Protein AF-A0A9D9G6N2-F1 (afdb_monomer)

Mean predicted aligned error: 16.56 Å

Radius of gyration: 29.31 Å; Cα contacts (8 Å, |Δi|>4): 402; chains: 1; bounding box: 106×44×61 Å

Structure (mmCIF, N/CA/C/O backbone):
data_AF-A0A9D9G6N2-F1
#
_entry.id   AF-A0A9D9G6N2-F1
#
loop_
_atom_site.group_PDB
_atom_site.id
_atom_site.type_symbol
_atom_site.label_atom_id
_atom_site.label_alt_id
_atom_site.label_comp_id
_atom_site.label_asym_id
_atom_site.label_entity_id
_atom_site.label_seq_id
_atom_site.pdbx_PDB_ins_code
_atom_site.Cartn_x
_atom_site.Cartn_y
_atom_site.Cartn_z
_atom_site.occupancy
_atom_site.B_iso_or_equiv
_atom_site.auth_seq_id
_atom_site.auth_comp_id
_atom_site.auth_asym_id
_atom_site.auth_atom_id
_atom_site.pdbx_PDB_model_num
ATOM 1 N N . MET A 1 1 ? -80.744 16.502 -33.462 1.00 49.91 1 MET A N 1
ATOM 2 C CA . MET A 1 1 ? -79.812 15.761 -32.575 1.00 49.91 1 MET A CA 1
ATOM 3 C C . MET A 1 1 ? -78.391 15.926 -33.115 1.00 49.91 1 MET A C 1
ATOM 5 O O . MET A 1 1 ? -78.244 15.829 -34.323 1.00 49.91 1 MET A O 1
ATOM 9 N N . LYS A 1 2 ? -77.389 16.199 -32.256 1.00 44.03 2 LYS A N 1
ATOM 10 C CA . LYS A 1 2 ? -75.983 16.625 -32.540 1.00 44.03 2 LYS A CA 1
ATOM 11 C C . LYS A 1 2 ? -75.663 18.140 -32.548 1.00 44.03 2 LYS A C 1
ATOM 13 O O . LYS A 1 2 ? -74.710 18.552 -33.196 1.00 44.03 2 LYS A O 1
ATOM 18 N N . ARG A 1 3 ? -76.403 18.986 -31.816 1.00 42.62 3 ARG A N 1
ATOM 19 C CA . ARG A 1 3 ? -76.035 20.415 -31.624 1.00 42.62 3 ARG A CA 1
ATOM 20 C C . ARG A 1 3 ? -76.072 20.927 -30.176 1.00 42.62 3 ARG A C 1
ATOM 22 O O . ARG A 1 3 ? -75.862 22.107 -29.948 1.00 42.62 3 ARG A O 1
ATOM 29 N N . THR A 1 4 ? -76.243 20.042 -29.197 1.00 48.78 4 THR A N 1
ATOM 30 C CA . THR A 1 4 ? -76.354 20.403 -27.768 1.00 48.78 4 THR A CA 1
ATOM 31 C C . THR A 1 4 ? -75.181 19.918 -26.906 1.00 48.78 4 THR A C 1
ATOM 33 O O . THR A 1 4 ? -75.266 19.960 -25.688 1.00 48.78 4 THR A O 1
ATOM 36 N N . ILE A 1 5 ? -74.076 19.467 -27.517 1.00 50.94 5 ILE A N 1
ATOM 37 C CA . ILE A 1 5 ? -72.914 18.893 -26.799 1.00 50.94 5 ILE A CA 1
ATOM 38 C C . ILE A 1 5 ? -71.705 19.861 -26.747 1.00 50.94 5 ILE A C 1
ATOM 40 O O . ILE A 1 5 ? -70.722 19.590 -26.073 1.00 50.94 5 ILE A O 1
ATOM 44 N N . TYR A 1 6 ? -71.786 21.044 -27.368 1.00 43.19 6 TYR A N 1
ATOM 45 C CA . TYR A 1 6 ? -70.677 22.017 -27.421 1.00 43.19 6 TYR A CA 1
ATOM 46 C C . TYR A 1 6 ? -70.915 23.298 -26.601 1.00 43.19 6 TYR A C 1
ATOM 48 O O . TYR A 1 6 ? -70.440 24.363 -26.975 1.00 43.19 6 TYR A O 1
ATOM 56 N N . ILE A 1 7 ? -71.647 23.215 -25.482 1.00 47.94 7 ILE A N 1
ATOM 57 C CA . ILE A 1 7 ? -71.768 24.319 -24.497 1.00 47.94 7 ILE A CA 1
ATOM 58 C C . ILE A 1 7 ? -71.450 23.812 -23.070 1.00 47.94 7 ILE A C 1
ATOM 60 O O . ILE A 1 7 ? -71.909 24.345 -22.073 1.00 47.94 7 ILE A O 1
ATOM 64 N N . ILE A 1 8 ? -70.633 22.759 -22.955 1.00 45.38 8 ILE A N 1
ATOM 65 C CA . ILE A 1 8 ? -70.006 22.329 -21.685 1.00 45.38 8 ILE A CA 1
ATOM 66 C C . ILE A 1 8 ? -68.493 22.166 -21.911 1.00 45.38 8 ILE A C 1
ATOM 68 O O . ILE A 1 8 ? -67.866 21.214 -21.462 1.00 45.38 8 ILE A O 1
ATOM 72 N N . LEU A 1 9 ? -67.898 23.066 -22.700 1.00 42.25 9 LEU A N 1
ATOM 73 C CA . LEU A 1 9 ? -66.453 23.064 -22.963 1.00 42.25 9 LEU A CA 1
ATOM 74 C C . LEU A 1 9 ? -65.823 24.463 -22.894 1.00 42.25 9 LEU A C 1
ATOM 76 O O . LEU A 1 9 ? -64.740 24.691 -23.423 1.00 42.25 9 LEU A O 1
ATOM 80 N N . ALA A 1 10 ? -66.500 25.406 -22.243 1.00 46.81 10 ALA A N 1
ATOM 81 C CA . ALA A 1 10 ? -65.981 26.735 -21.971 1.00 46.81 10 ALA A CA 1
ATOM 82 C C . ALA A 1 10 ? -66.448 27.159 -20.574 1.00 46.81 10 ALA A C 1
ATOM 84 O O . ALA A 1 10 ? -67.643 27.129 -20.302 1.00 46.81 10 ALA A O 1
ATOM 85 N N . ALA A 1 11 ? -65.497 27.555 -19.724 1.00 45.75 11 ALA A N 1
ATOM 86 C CA . ALA A 1 11 ? -65.678 28.072 -18.362 1.00 45.75 11 ALA A CA 1
ATOM 87 C C . ALA A 1 11 ? -65.821 27.050 -17.214 1.00 45.75 11 ALA A C 1
ATOM 89 O O . ALA A 1 11 ? -66.773 27.103 -16.449 1.00 45.75 11 ALA A O 1
ATOM 90 N N . ILE A 1 12 ? -64.792 26.218 -17.008 1.00 45.31 12 ILE A N 1
ATOM 91 C CA . ILE A 1 12 ? -64.236 25.995 -15.655 1.00 45.31 12 ILE A CA 1
ATOM 92 C C . ILE A 1 12 ? -62.711 26.124 -15.766 1.00 45.31 12 ILE A C 1
ATOM 94 O O . ILE A 1 12 ? -61.950 25.161 -15.768 1.00 45.31 12 ILE A O 1
ATOM 98 N N . LEU A 1 13 ? -62.286 27.370 -15.957 1.00 46.34 13 LEU A N 1
ATOM 99 C CA . LEU A 1 13 ? -60.990 27.858 -15.511 1.00 46.34 13 LEU A CA 1
ATOM 100 C C . LEU A 1 13 ? -61.190 28.263 -14.037 1.00 46.34 13 LEU A C 1
ATOM 102 O O . LEU A 1 13 ? -62.201 28.894 -13.740 1.00 46.34 13 LEU A O 1
ATOM 106 N N . LEU A 1 14 ? -60.226 27.935 -13.166 1.00 48.28 14 LEU A N 1
ATOM 107 C CA . LEU A 1 14 ? -60.114 28.323 -11.742 1.00 48.28 14 LEU A CA 1
ATOM 108 C C . LEU A 1 14 ? -60.958 27.535 -10.722 1.00 48.28 14 LEU A C 1
ATOM 110 O O . LEU A 1 14 ? -61.972 28.010 -10.227 1.00 48.28 14 LEU A O 1
ATOM 114 N N . CYS A 1 15 ? -60.464 26.351 -10.354 1.00 44.25 15 CYS A N 1
ATOM 115 C CA . CYS A 1 15 ? -60.150 25.973 -8.963 1.00 44.25 15 CYS A CA 1
ATOM 116 C C . CYS A 1 15 ? -59.667 24.517 -8.955 1.00 44.25 15 CYS A C 1
ATOM 118 O O . CYS A 1 15 ? -60.359 23.609 -8.501 1.00 44.25 15 CYS A O 1
ATOM 120 N N . LEU A 1 16 ? -58.467 24.274 -9.487 1.00 37.38 16 LEU A N 1
ATOM 121 C CA . LEU A 1 16 ? -57.714 23.129 -8.987 1.00 37.38 16 LEU A CA 1
ATOM 122 C C . LEU A 1 16 ? -57.192 23.561 -7.618 1.00 37.38 16 LEU A C 1
ATOM 124 O O . LEU A 1 16 ? -56.704 24.693 -7.519 1.00 37.38 16 LEU A O 1
ATOM 128 N N . PRO A 1 17 ? -57.323 22.735 -6.563 1.00 38.84 17 PRO A N 1
ATOM 129 C CA . PRO A 1 17 ? -56.661 23.043 -5.314 1.00 38.84 17 PRO A CA 1
ATOM 130 C C . PRO A 1 17 ? -55.208 23.313 -5.669 1.00 38.84 17 PRO A C 1
ATOM 132 O O . PRO A 1 17 ? -54.590 22.545 -6.414 1.00 38.84 17 PRO A O 1
ATOM 135 N N . SER A 1 18 ? -54.682 24.425 -5.173 1.00 40.88 18 SER A N 1
ATOM 136 C CA . SER A 1 18 ? -53.257 24.542 -4.961 1.00 40.88 18 SER A CA 1
ATOM 137 C C . SER A 1 18 ? -52.881 23.323 -4.123 1.00 40.88 18 SER A C 1
ATOM 139 O O . SER A 1 18 ? -52.914 23.363 -2.898 1.00 40.88 18 SER A O 1
ATOM 141 N N . TYR A 1 19 ? -52.533 22.214 -4.774 1.00 38.34 19 TYR A N 1
ATOM 142 C CA . TYR A 1 19 ? -51.446 21.416 -4.275 1.00 38.34 19 TYR A CA 1
ATOM 143 C C . TYR A 1 19 ? -50.313 22.423 -4.287 1.00 38.34 19 TYR A C 1
ATOM 145 O O . TYR A 1 19 ? -49.695 22.686 -5.318 1.00 38.34 19 TYR A O 1
ATOM 153 N N . SER A 1 20 ? -50.106 23.072 -3.140 1.00 32.81 20 SER A N 1
ATOM 154 C CA . SER A 1 20 ? -48.759 23.417 -2.760 1.00 32.81 20 SER A CA 1
ATOM 155 C C . SER A 1 20 ? -47.950 22.194 -3.165 1.00 32.81 20 SER A C 1
ATOM 157 O O . SER A 1 20 ? -48.210 21.088 -2.681 1.00 32.81 20 SER A O 1
ATOM 159 N N . GLN A 1 21 ? -47.087 22.345 -4.171 1.00 35.28 21 GLN A N 1
ATOM 160 C CA . GLN A 1 21 ? -46.020 21.385 -4.347 1.00 35.28 21 GLN A CA 1
ATOM 161 C C . GLN A 1 21 ? -45.282 21.467 -3.030 1.00 35.28 21 GLN A C 1
ATOM 163 O O . GLN A 1 21 ? -44.536 22.409 -2.771 1.00 35.28 21 GLN A O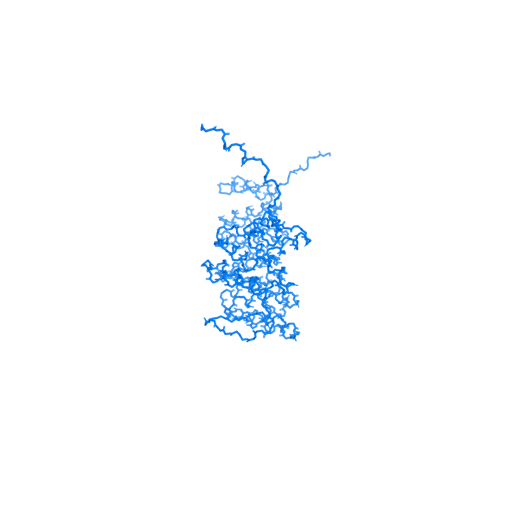 1
ATOM 168 N N . ASP A 1 22 ? -45.638 20.547 -2.144 1.00 38.09 22 ASP A N 1
ATOM 169 C CA . ASP A 1 22 ? -44.931 20.346 -0.918 1.00 38.09 22 ASP A CA 1
ATOM 170 C C . ASP A 1 22 ? -43.528 19.975 -1.380 1.00 38.09 22 ASP A C 1
ATOM 172 O O . ASP A 1 22 ? -43.286 18.898 -1.931 1.00 38.09 22 ASP A O 1
ATOM 176 N N . THR A 1 23 ? -42.611 20.928 -1.255 1.00 41.06 23 THR A N 1
ATOM 177 C CA . THR A 1 23 ? -41.215 20.855 -1.693 1.00 41.06 23 THR A CA 1
ATOM 178 C C . THR A 1 23 ? -40.440 19.732 -0.990 1.00 41.06 23 THR A C 1
ATOM 180 O O . THR A 1 23 ? -39.251 19.552 -1.230 1.00 41.06 23 THR A O 1
ATOM 183 N N . ARG A 1 24 ? -41.124 18.938 -0.155 1.00 44.34 24 ARG A N 1
ATOM 184 C CA . ARG A 1 24 ? -40.648 17.766 0.577 1.00 44.34 24 ARG A CA 1
ATOM 185 C C . ARG A 1 24 ? -40.673 16.448 -0.216 1.00 44.34 24 ARG A C 1
ATOM 187 O O . ARG A 1 24 ? -40.164 15.464 0.303 1.00 44.34 24 ARG A O 1
ATOM 194 N N . ASN A 1 25 ? -41.189 16.407 -1.454 1.00 44.66 25 ASN A N 1
ATOM 195 C CA . ASN A 1 25 ? -41.311 15.167 -2.249 1.00 44.66 25 ASN A CA 1
ATOM 196 C C . ASN A 1 25 ? -40.636 15.217 -3.636 1.00 44.66 25 ASN A C 1
ATOM 198 O O . ASN A 1 25 ? -41.256 14.949 -4.666 1.00 44.66 25 ASN A O 1
ATOM 202 N N . ARG A 1 26 ? -39.332 15.503 -3.697 1.00 60.09 26 ARG A N 1
ATOM 203 C CA . ARG A 1 26 ? -38.537 15.079 -4.865 1.00 60.09 26 ARG A CA 1
ATOM 204 C C . ARG A 1 26 ? -38.349 13.556 -4.789 1.00 60.09 26 ARG A C 1
ATOM 206 O O . ARG A 1 26 ? -38.040 13.050 -3.712 1.00 60.09 26 ARG A O 1
ATOM 213 N N . ALA A 1 27 ? -38.540 12.819 -5.888 1.00 84.75 27 ALA A N 1
ATOM 214 C CA . ALA A 1 27 ? -38.318 11.369 -5.890 1.00 84.75 27 ALA A CA 1
ATOM 215 C C . ALA A 1 27 ? -36.865 11.058 -5.483 1.00 84.75 27 ALA A C 1
ATOM 217 O O . ALA A 1 27 ? -35.932 11.676 -6.000 1.00 84.75 27 ALA A O 1
ATOM 218 N N . THR A 1 28 ? -36.666 10.128 -4.544 1.00 87.00 28 THR A N 1
ATOM 219 C CA . THR A 1 28 ? -35.344 9.757 -4.000 1.00 87.00 28 THR A CA 1
ATOM 220 C C . THR A 1 28 ? -34.357 9.364 -5.100 1.00 87.00 28 THR A C 1
ATOM 222 O O . THR A 1 28 ? -33.181 9.705 -5.029 1.00 87.00 28 THR A O 1
ATOM 225 N N . GLU A 1 29 ? -34.858 8.711 -6.148 1.00 86.94 29 GLU A N 1
ATOM 226 C CA . GLU A 1 29 ? -34.137 8.361 -7.369 1.00 86.94 29 GLU A CA 1
ATOM 227 C C . GLU A 1 29 ? -33.513 9.607 -8.023 1.00 86.94 29 GLU A C 1
ATOM 229 O O . GLU A 1 29 ? -32.329 9.610 -8.345 1.00 86.94 29 GLU A O 1
ATOM 234 N N . THR A 1 30 ? -34.284 10.689 -8.168 1.00 90.56 30 THR A N 1
ATOM 235 C CA . THR A 1 30 ? -33.818 11.952 -8.757 1.00 90.56 30 THR A CA 1
ATOM 236 C C . THR A 1 30 ? -32.763 12.624 -7.883 1.00 90.56 30 THR A C 1
ATOM 238 O O . THR A 1 30 ? -31.766 13.104 -8.404 1.00 90.56 30 THR A O 1
ATOM 241 N N . ILE A 1 31 ? -32.936 12.607 -6.555 1.00 92.88 31 ILE A N 1
ATOM 242 C CA . ILE A 1 31 ? -31.935 13.150 -5.619 1.00 92.88 31 ILE A CA 1
ATOM 243 C C . ILE A 1 31 ? -30.596 12.419 -5.787 1.00 92.88 31 ILE A C 1
ATOM 245 O O . ILE A 1 31 ? -29.555 13.057 -5.886 1.00 92.88 31 ILE A O 1
ATOM 249 N N . ILE A 1 32 ? -30.618 11.085 -5.860 1.00 93.44 32 ILE A N 1
ATOM 250 C CA . ILE A 1 32 ? -29.406 10.276 -6.039 1.00 93.44 32 ILE A CA 1
ATOM 251 C C . ILE A 1 32 ? -28.706 10.604 -7.362 1.00 93.44 32 ILE A C 1
ATOM 253 O O . ILE A 1 32 ? -27.489 10.778 -7.377 1.00 93.44 32 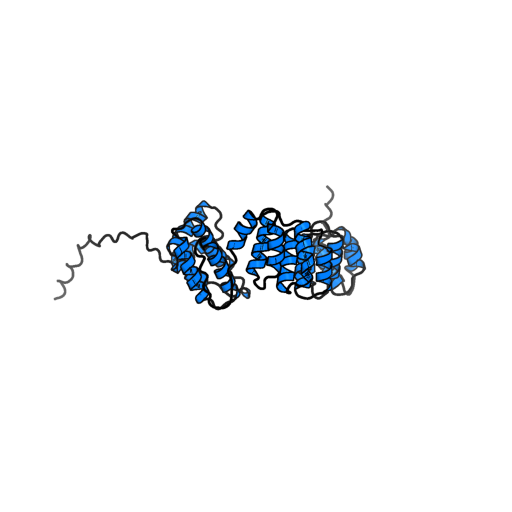ILE A O 1
ATOM 257 N N . GLN A 1 33 ? -29.458 10.686 -8.464 1.00 91.94 33 GLN A N 1
ATOM 258 C CA . GLN A 1 33 ? -28.880 10.958 -9.783 1.00 91.94 33 GLN A CA 1
ATOM 259 C C . GLN A 1 33 ? -28.254 12.353 -9.866 1.00 91.94 33 GLN A C 1
ATOM 261 O O . GLN A 1 33 ? -27.151 12.482 -10.395 1.00 91.94 33 GLN A O 1
ATOM 266 N N . ASP A 1 34 ? -28.909 13.367 -9.298 1.00 91.25 34 ASP A N 1
ATOM 267 C CA . ASP A 1 34 ? -28.389 14.735 -9.274 1.00 91.25 34 ASP A CA 1
ATOM 268 C C . ASP A 1 34 ? -27.052 14.802 -8.519 1.00 91.25 34 ASP A C 1
ATOM 270 O O . ASP A 1 34 ? -26.068 15.316 -9.049 1.00 91.25 34 ASP A O 1
ATOM 274 N N . VAL A 1 35 ? -26.971 14.195 -7.328 1.00 92.50 35 VAL A N 1
ATOM 275 C CA . VAL A 1 35 ? -25.725 14.176 -6.543 1.00 92.50 35 VAL A CA 1
ATOM 276 C C . VAL A 1 35 ? -24.627 13.395 -7.275 1.00 92.50 35 VAL A C 1
ATOM 278 O O . VAL A 1 35 ? -23.496 13.868 -7.358 1.00 92.50 35 VAL A O 1
ATOM 281 N N . LEU A 1 36 ? -24.939 12.231 -7.862 1.00 92.06 36 LEU A N 1
ATOM 282 C CA . LEU A 1 36 ? -23.972 11.423 -8.624 1.00 92.06 36 LEU A CA 1
ATOM 283 C C . LEU A 1 36 ? -23.427 12.143 -9.867 1.00 92.06 36 LEU A C 1
ATOM 285 O O . LEU A 1 36 ? -22.267 11.928 -10.235 1.00 92.06 36 LEU A O 1
ATOM 289 N N . ALA A 1 37 ? -24.239 12.984 -10.514 1.00 93.06 37 ALA A N 1
ATOM 290 C CA . ALA A 1 37 ? -23.830 13.773 -11.675 1.00 93.06 37 ALA A CA 1
ATOM 291 C C . ALA A 1 37 ? -22.810 14.867 -11.316 1.00 93.06 37 ALA A C 1
ATOM 293 O O . ALA A 1 37 ? -22.010 15.255 -12.167 1.00 93.06 37 ALA A O 1
ATOM 294 N N . LEU A 1 38 ? -22.806 15.318 -10.059 1.00 88.12 38 LEU A N 1
ATOM 295 C CA . LEU A 1 38 ? -21.940 16.386 -9.554 1.00 88.12 38 LEU A CA 1
ATOM 296 C C . LEU A 1 38 ? -20.641 15.877 -8.905 1.00 88.12 38 LEU A C 1
ATOM 298 O O . LEU A 1 38 ? -19.794 16.681 -8.520 1.00 88.12 38 LEU A O 1
ATOM 302 N N . VAL A 1 39 ? -20.446 14.556 -8.788 1.00 85.00 39 VAL A N 1
ATOM 303 C CA . VAL A 1 39 ? -19.216 13.977 -8.219 1.00 85.00 39 VAL A CA 1
ATOM 304 C C . VAL A 1 39 ? -18.033 14.085 -9.199 1.00 85.00 39 VAL A C 1
ATOM 306 O O . VAL A 1 39 ? -18.162 13.638 -10.346 1.00 85.00 39 VAL A O 1
ATOM 309 N N . PRO A 1 40 ? -16.841 14.540 -8.745 1.00 81.44 40 PRO A N 1
ATOM 310 C CA . PRO A 1 40 ? -16.524 14.994 -7.385 1.00 81.44 40 PRO A CA 1
ATOM 311 C C . PRO A 1 40 ? -16.958 16.443 -7.126 1.00 81.44 40 PRO A C 1
ATOM 313 O O . PRO A 1 40 ? -16.678 17.339 -7.925 1.00 81.44 40 PRO A O 1
ATOM 316 N N . ILE A 1 41 ? -17.574 16.676 -5.965 1.00 77.62 41 ILE A N 1
ATOM 317 C CA . ILE A 1 41 ? -18.043 18.004 -5.562 1.00 77.62 41 ILE A CA 1
ATOM 318 C C . ILE A 1 41 ? -16.843 18.833 -5.093 1.00 77.62 41 ILE A C 1
ATOM 320 O O . ILE A 1 41 ? -16.055 18.382 -4.262 1.00 77.62 41 ILE A O 1
ATOM 324 N N . GLN A 1 42 ? -16.686 20.035 -5.652 1.00 77.00 42 GLN A N 1
ATOM 325 C CA . GLN A 1 42 ? -15.446 20.814 -5.542 1.00 77.00 42 GLN A CA 1
ATOM 326 C C . GLN A 1 42 ? -15.370 21.694 -4.290 1.00 77.00 42 GLN A C 1
ATOM 328 O O . GLN A 1 42 ? -14.275 21.966 -3.801 1.00 77.00 42 GLN A O 1
ATOM 333 N N . THR A 1 43 ? -16.510 22.161 -3.769 1.00 72.50 43 THR A N 1
ATOM 334 C CA . THR A 1 43 ? -16.546 23.090 -2.630 1.00 72.50 43 THR A CA 1
ATOM 335 C C . THR A 1 43 ? -17.343 22.523 -1.460 1.00 72.50 43 THR A C 1
ATOM 337 O O . THR A 1 43 ? -18.287 21.756 -1.640 1.00 72.50 43 THR A O 1
ATOM 340 N N . GLN A 1 44 ? -16.995 22.933 -0.235 1.00 72.94 44 GLN A N 1
ATOM 341 C CA . GLN A 1 44 ? -17.718 22.524 0.975 1.00 72.94 44 GLN A CA 1
ATOM 342 C C . GLN A 1 44 ? -19.166 23.040 0.996 1.00 72.94 44 GLN A C 1
ATOM 344 O O . GLN A 1 44 ? -20.052 22.384 1.546 1.00 72.94 44 GLN A O 1
ATOM 349 N N . ALA A 1 45 ? -19.411 24.219 0.414 1.00 76.44 45 ALA A N 1
ATOM 350 C CA . ALA A 1 45 ? -20.746 24.800 0.329 1.00 76.44 45 ALA A CA 1
ATOM 351 C C . ALA A 1 45 ? -21.648 23.954 -0.577 1.00 76.44 45 ALA A C 1
ATOM 353 O O . ALA A 1 45 ? -22.737 23.567 -0.157 1.00 76.44 45 ALA A O 1
ATOM 354 N N . ASP A 1 46 ? -21.154 23.591 -1.763 1.00 79.75 46 ASP A N 1
ATOM 355 C CA . ASP A 1 46 ? -21.874 22.718 -2.691 1.00 79.75 46 ASP A CA 1
ATOM 356 C C . ASP A 1 46 ? -22.055 21.327 -2.082 1.00 79.75 46 ASP A C 1
ATOM 358 O O . ASP A 1 46 ? -23.156 20.793 -2.086 1.00 79.75 46 ASP A O 1
ATOM 362 N N . PHE A 1 47 ? -21.022 20.781 -1.432 1.00 83.12 47 PHE A N 1
ATOM 363 C CA . PHE A 1 47 ? -21.120 19.494 -0.743 1.00 83.12 47 PHE A CA 1
ATOM 364 C C . PHE A 1 47 ? -22.261 19.483 0.281 1.00 83.12 47 PHE A C 1
ATOM 366 O O . PHE A 1 47 ? -23.090 18.576 0.286 1.00 83.12 47 PHE A O 1
ATOM 373 N N . ASN A 1 48 ? -22.350 20.514 1.124 1.00 82.94 48 ASN A N 1
ATOM 374 C CA . ASN A 1 48 ? -23.414 20.614 2.119 1.00 82.94 48 ASN A CA 1
ATOM 375 C C . ASN A 1 48 ? -24.800 20.795 1.476 1.00 82.94 48 ASN A C 1
ATOM 377 O O . ASN A 1 48 ? -25.785 20.271 2.003 1.00 82.94 48 ASN A O 1
ATOM 381 N N . ASN A 1 49 ? -24.883 21.530 0.364 1.00 88.38 49 ASN A N 1
ATOM 382 C CA . ASN A 1 49 ? -26.126 21.740 -0.378 1.00 88.38 49 ASN A CA 1
ATOM 383 C C . ASN A 1 49 ? -26.642 20.440 -1.003 1.00 88.38 49 ASN A C 1
ATOM 385 O O . ASN A 1 49 ? -27.840 20.173 -0.909 1.00 88.38 49 ASN A O 1
ATOM 389 N N . GLU A 1 50 ? -25.741 19.623 -1.552 1.00 88.19 50 GLU A N 1
ATOM 390 C CA . GLU A 1 50 ? -26.068 18.365 -2.228 1.00 88.19 50 GLU A CA 1
ATOM 391 C C . GLU A 1 50 ? -26.291 17.194 -1.255 1.00 88.19 50 GLU A C 1
ATOM 393 O O . GLU A 1 50 ? -27.193 16.378 -1.449 1.00 88.19 50 GLU A O 1
ATOM 398 N N . MET A 1 51 ? -25.536 17.112 -0.153 1.00 90.88 51 MET A N 1
ATOM 399 C CA . MET A 1 51 ? -25.683 16.016 0.820 1.00 90.88 51 MET A CA 1
ATOM 400 C C . MET A 1 51 ? -26.926 16.159 1.701 1.00 90.88 51 MET A C 1
ATOM 402 O O . MET A 1 51 ? -27.502 15.159 2.129 1.00 90.88 51 MET A O 1
ATOM 406 N N . ARG A 1 52 ? -27.395 17.387 1.949 1.00 91.50 52 ARG A N 1
ATOM 407 C CA . ARG A 1 52 ? -28.590 17.643 2.765 1.00 91.50 52 ARG A CA 1
ATOM 408 C C . ARG A 1 52 ? -29.862 16.941 2.254 1.00 91.50 52 ARG A C 1
ATOM 410 O O . ARG A 1 52 ? -30.462 16.213 3.046 1.00 91.50 52 ARG A O 1
ATOM 417 N N . PRO A 1 53 ? -30.303 17.112 0.990 1.00 92.62 53 PRO A N 1
ATOM 418 C CA . PRO A 1 53 ? -31.483 16.410 0.481 1.00 92.62 53 PRO A CA 1
ATOM 419 C C . PRO A 1 53 ? -31.281 14.889 0.456 1.00 92.62 53 PRO A C 1
ATOM 421 O O . PRO A 1 53 ? -32.234 14.135 0.654 1.00 92.62 53 PRO A O 1
ATOM 424 N N . LEU A 1 54 ? -30.041 14.427 0.272 1.00 94.00 54 LEU A N 1
ATOM 425 C CA . LEU A 1 54 ? -29.712 13.007 0.275 1.00 94.00 54 LEU A CA 1
ATOM 426 C C . LEU A 1 54 ? -29.922 12.365 1.654 1.00 94.00 54 LEU A C 1
ATOM 428 O O . LEU A 1 54 ? -30.558 11.311 1.744 1.00 94.00 54 LEU A O 1
ATOM 432 N N . VAL A 1 55 ? -29.439 12.998 2.729 1.00 93.75 55 VAL A N 1
ATOM 433 C CA . VAL A 1 55 ? -29.632 12.488 4.098 1.00 93.75 55 VAL A CA 1
ATOM 434 C C . VAL A 1 55 ? -31.063 12.687 4.605 1.00 93.75 55 VAL A C 1
ATOM 436 O O . VAL A 1 55 ? -31.549 11.872 5.384 1.00 93.75 55 VAL A O 1
ATOM 439 N N . GLN A 1 56 ? -31.774 13.712 4.119 1.00 93.38 56 GLN A N 1
ATOM 440 C CA . GLN A 1 56 ? -33.210 13.897 4.370 1.00 93.38 56 GLN A CA 1
ATOM 441 C C . GLN A 1 56 ? -34.049 12.748 3.803 1.00 93.38 56 GLN A C 1
ATOM 443 O O . GLN A 1 56 ? -35.056 12.371 4.397 1.00 93.38 56 GLN A O 1
ATOM 448 N N . ALA A 1 57 ? -33.619 12.175 2.676 1.00 93.88 57 ALA A N 1
ATOM 449 C CA . ALA A 1 57 ? -34.260 11.030 2.039 1.00 93.88 57 ALA A CA 1
ATOM 450 C C . ALA A 1 57 ? -33.793 9.662 2.588 1.00 93.88 57 ALA A C 1
ATOM 452 O O . ALA A 1 57 ? -34.226 8.615 2.093 1.00 93.88 57 ALA A O 1
ATOM 453 N N . ALA A 1 58 ? -32.907 9.635 3.592 1.00 93.88 58 ALA A N 1
ATOM 454 C CA . ALA A 1 58 ? -32.530 8.400 4.274 1.00 93.88 58 ALA A CA 1
ATOM 455 C C . ALA A 1 58 ? -33.716 7.871 5.113 1.00 93.88 58 ALA A C 1
ATOM 457 O O . ALA A 1 58 ? -34.501 8.673 5.622 1.00 93.88 58 ALA A O 1
ATOM 458 N N . PRO A 1 59 ? -33.879 6.543 5.290 1.00 94.94 59 PRO A N 1
ATOM 459 C CA . PRO A 1 59 ? -32.955 5.456 4.932 1.00 94.94 59 PRO A CA 1
ATOM 460 C C . PRO A 1 59 ? -32.999 5.023 3.457 1.00 94.94 59 PRO A C 1
ATOM 462 O O . PRO A 1 59 ? -32.085 4.340 2.989 1.00 94.94 59 PRO A O 1
ATOM 465 N N . LYS A 1 60 ? -34.042 5.414 2.709 1.00 94.06 60 LYS A N 1
ATOM 466 C CA . LYS A 1 60 ? -34.280 4.953 1.330 1.00 94.06 60 LYS A CA 1
ATOM 467 C C . LYS A 1 60 ? -33.145 5.352 0.379 1.00 94.06 60 LYS A C 1
ATOM 469 O O . LYS A 1 60 ? -32.707 4.533 -0.421 1.00 94.06 60 LYS A O 1
ATOM 474 N N . SER A 1 61 ? -32.628 6.576 0.487 1.00 95.81 61 SER A N 1
ATOM 475 C CA . SER A 1 61 ? -31.516 7.036 -0.360 1.00 95.81 61 SER A CA 1
ATOM 476 C C . SER A 1 61 ? -30.267 6.159 -0.229 1.00 95.81 61 SER A C 1
ATOM 478 O O . SER A 1 61 ? -29.645 5.794 -1.224 1.00 95.81 61 SER A O 1
ATOM 480 N N . ILE A 1 62 ? -29.941 5.763 1.000 1.00 97.38 62 ILE A N 1
ATOM 481 C CA . ILE A 1 62 ? -28.769 4.949 1.326 1.00 97.38 62 ILE A CA 1
ATOM 482 C C . ILE A 1 62 ? -28.911 3.518 0.814 1.00 97.38 62 ILE A C 1
ATOM 484 O O . ILE A 1 62 ? -27.973 2.985 0.229 1.00 97.38 62 ILE A O 1
ATOM 488 N N . THR A 1 63 ? -30.076 2.894 1.001 1.00 96.25 63 THR A N 1
ATOM 489 C CA . THR A 1 63 ? -30.310 1.524 0.513 1.00 96.25 63 THR A CA 1
ATOM 490 C C . THR A 1 63 ? -30.270 1.451 -1.010 1.00 96.25 63 THR A C 1
ATOM 492 O O . THR A 1 63 ? -29.692 0.518 -1.564 1.00 96.25 63 THR A O 1
ATOM 495 N N . MET A 1 64 ? -30.805 2.462 -1.694 1.00 94.94 64 MET A N 1
ATOM 496 C CA . MET A 1 64 ? -30.738 2.558 -3.151 1.00 94.94 64 MET A CA 1
ATOM 497 C C . MET A 1 64 ? -29.313 2.764 -3.662 1.00 94.94 64 MET A C 1
ATOM 499 O O . MET A 1 64 ? -28.909 2.073 -4.591 1.00 94.94 64 MET A O 1
ATOM 503 N N . LEU A 1 65 ? -28.538 3.663 -3.046 1.00 96.75 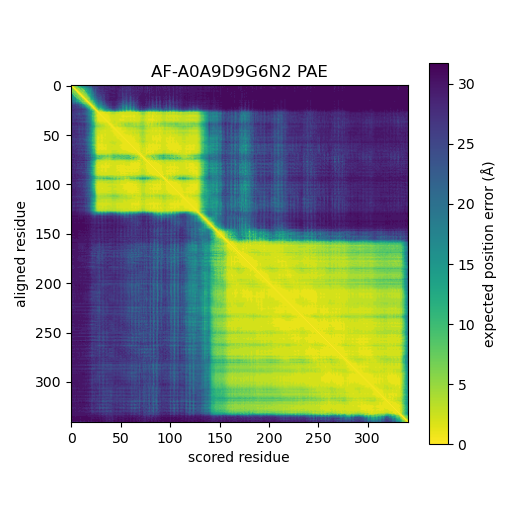65 LEU A N 1
ATOM 504 C CA . LEU A 1 65 ? -27.119 3.835 -3.372 1.00 96.75 65 LEU A CA 1
ATOM 505 C C . LEU A 1 65 ? -26.336 2.538 -3.139 1.00 96.75 65 LEU A C 1
ATOM 507 O O . LEU A 1 65 ? -25.562 2.119 -3.992 1.00 96.75 65 LEU A O 1
ATOM 511 N N . ALA A 1 66 ? -26.570 1.860 -2.017 1.00 95.56 66 ALA A N 1
ATOM 512 C CA . ALA A 1 66 ? -25.897 0.608 -1.699 1.00 95.56 66 ALA A CA 1
ATOM 513 C C . ALA A 1 66 ? -26.218 -0.518 -2.694 1.00 95.56 66 ALA A C 1
ATOM 515 O O . ALA A 1 66 ? -25.341 -1.317 -3.016 1.00 95.56 66 ALA A O 1
ATOM 516 N N . ALA A 1 67 ? -27.444 -0.563 -3.223 1.00 95.06 67 ALA A N 1
ATOM 517 C CA . ALA A 1 67 ? -27.835 -1.511 -4.266 1.00 95.06 67 ALA A CA 1
ATOM 518 C C . ALA A 1 67 ? -27.130 -1.255 -5.615 1.00 95.06 67 ALA A C 1
ATOM 520 O O . ALA A 1 67 ? -27.107 -2.140 -6.471 1.00 95.06 67 ALA A O 1
ATOM 521 N N . MET A 1 68 ? -26.547 -0.066 -5.816 1.00 94.44 68 MET A N 1
ATOM 522 C CA . MET A 1 68 ? -25.744 0.248 -7.002 1.00 94.44 68 MET A CA 1
ATOM 523 C C . MET A 1 68 ? -24.310 -0.290 -6.911 1.00 94.44 68 MET A C 1
ATOM 525 O O . MET A 1 68 ? -23.629 -0.325 -7.936 1.00 94.44 68 MET A O 1
ATOM 529 N N . LEU A 1 69 ? -23.849 -0.709 -5.725 1.00 92.31 69 LEU A N 1
ATOM 530 C CA . LEU A 1 69 ? -22.507 -1.261 -5.542 1.00 92.31 69 LEU A CA 1
ATOM 531 C C . LEU A 1 69 ? -22.354 -2.581 -6.306 1.00 92.31 69 LEU A C 1
ATOM 533 O O . LEU A 1 69 ? -23.205 -3.471 -6.237 1.00 92.31 69 LEU A O 1
ATOM 537 N N . LYS A 1 70 ? -21.239 -2.700 -7.022 1.00 89.12 70 LYS A N 1
ATOM 538 C CA . LYS A 1 70 ? -20.810 -3.897 -7.749 1.00 89.12 70 LYS A CA 1
ATOM 539 C C . LYS A 1 70 ? -19.611 -4.553 -7.056 1.00 89.12 70 LYS A C 1
ATOM 541 O O . LYS A 1 70 ? -18.934 -3.882 -6.275 1.00 89.12 70 LYS A O 1
ATOM 546 N N . PRO A 1 71 ? -19.321 -5.835 -7.333 1.00 85.31 71 PRO A N 1
ATOM 547 C CA . PRO A 1 71 ? -18.082 -6.470 -6.895 1.00 85.31 71 PRO A CA 1
ATOM 548 C C . PRO A 1 71 ? -16.845 -5.629 -7.235 1.00 85.31 71 PRO A C 1
ATOM 550 O O . PRO A 1 71 ? -16.748 -5.061 -8.325 1.00 85.31 71 PRO A O 1
ATOM 553 N N . ALA A 1 72 ? -15.869 -5.576 -6.324 1.00 69.88 72 ALA A N 1
ATOM 554 C CA . ALA A 1 72 ? -14.695 -4.704 -6.450 1.00 69.88 72 ALA A CA 1
ATOM 555 C C . ALA A 1 72 ? -13.875 -4.938 -7.737 1.00 69.88 72 ALA A C 1
ATOM 557 O O . ALA A 1 72 ? -13.264 -4.003 -8.257 1.00 69.88 72 ALA A O 1
ATOM 558 N N . ALA A 1 73 ? -13.908 -6.161 -8.280 1.00 68.50 73 ALA A N 1
ATOM 559 C CA . ALA A 1 73 ? -13.265 -6.534 -9.543 1.00 68.50 73 ALA A CA 1
ATOM 560 C C . ALA A 1 73 ? -13.803 -5.771 -10.773 1.00 68.50 73 ALA A C 1
ATOM 562 O O . ALA A 1 73 ? -13.139 -5.740 -11.805 1.00 68.50 73 ALA A O 1
ATOM 563 N N . GLU A 1 74 ? -14.985 -5.154 -10.680 1.00 72.12 74 GLU A N 1
ATOM 564 C CA . GLU A 1 74 ? -15.570 -4.361 -11.768 1.00 72.12 74 GLU A CA 1
ATOM 565 C C . GLU A 1 74 ? -15.063 -2.908 -11.791 1.00 72.12 74 GLU A C 1
ATOM 567 O O . GLU A 1 74 ? -15.220 -2.229 -12.798 1.00 72.12 74 GLU A O 1
ATOM 572 N N . HIS A 1 75 ? -14.430 -2.416 -10.716 1.00 71.81 75 HIS A N 1
ATOM 573 C CA . HIS A 1 75 ? -13.816 -1.079 -10.632 1.00 71.81 75 HIS A CA 1
ATOM 574 C C . HIS A 1 75 ? -14.739 0.125 -10.954 1.00 71.81 75 HIS A C 1
ATOM 576 O O . HIS A 1 75 ? -14.256 1.196 -11.323 1.00 71.81 75 HIS A O 1
ATOM 582 N N . VAL A 1 76 ? -16.062 -0.006 -10.781 1.00 84.12 76 VAL A N 1
ATOM 583 C CA . VAL A 1 76 ? -17.058 1.035 -11.143 1.00 84.12 76 VAL A CA 1
ATOM 584 C C . VAL A 1 76 ? -17.674 1.801 -9.960 1.00 84.12 76 VAL A C 1
ATOM 586 O O . VAL A 1 76 ? -18.443 2.739 -10.171 1.00 84.12 76 VAL A O 1
ATOM 589 N N . ASN A 1 77 ? -17.338 1.457 -8.713 1.00 86.94 77 ASN A N 1
ATOM 590 C CA . ASN A 1 77 ? -18.054 1.969 -7.535 1.00 86.94 77 ASN A CA 1
ATOM 591 C C . ASN A 1 77 ? -17.660 3.381 -7.078 1.00 86.94 77 ASN A C 1
ATOM 593 O O . ASN A 1 77 ? -18.382 3.963 -6.273 1.00 86.94 77 ASN A O 1
ATOM 597 N N . ALA A 1 78 ? -16.568 3.960 -7.589 1.00 83.44 78 ALA A N 1
ATOM 598 C CA . ALA A 1 78 ? -15.949 5.166 -7.023 1.00 83.44 78 ALA A CA 1
ATOM 599 C C . ALA A 1 78 ? -16.925 6.338 -6.788 1.00 83.44 78 ALA A C 1
ATOM 601 O O . ALA A 1 78 ? -16.854 7.014 -5.764 1.00 83.44 78 ALA A O 1
ATOM 602 N N . LYS A 1 79 ? -17.868 6.572 -7.712 1.00 88.88 79 LYS A N 1
ATOM 603 C CA . LYS A 1 79 ? -18.881 7.630 -7.554 1.00 88.88 79 LYS A CA 1
ATOM 604 C C . LYS A 1 79 ? -19.921 7.291 -6.486 1.00 88.88 79 LYS A C 1
ATOM 606 O O . LYS A 1 79 ? -20.284 8.157 -5.701 1.00 88.88 79 LYS A O 1
ATOM 611 N N . VAL A 1 80 ? -20.393 6.047 -6.448 1.00 91.75 80 VAL A N 1
ATOM 612 C CA . VAL A 1 80 ? -21.401 5.586 -5.480 1.00 91.75 80 VAL A CA 1
ATOM 613 C C . VAL A 1 80 ? -20.817 5.575 -4.068 1.00 91.75 80 VAL A C 1
ATOM 615 O O . VAL A 1 80 ? -21.443 6.087 -3.144 1.00 91.75 80 VAL A O 1
ATOM 618 N N . GLU A 1 81 ? -19.593 5.068 -3.915 1.00 88.12 81 GLU A N 1
ATOM 619 C CA . GLU A 1 81 ? -18.856 5.062 -2.6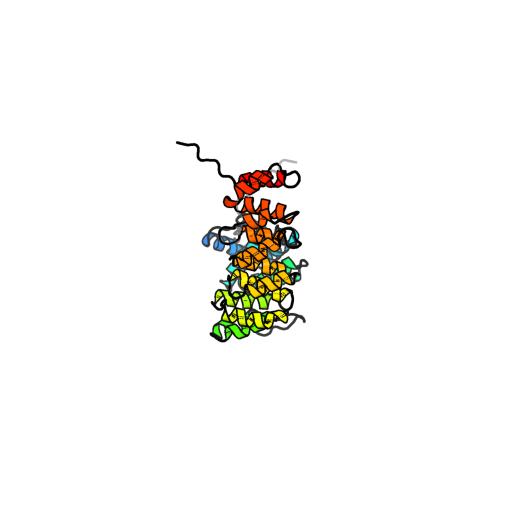48 1.00 88.12 81 GLU A CA 1
ATOM 620 C C . GLU A 1 81 ? -18.614 6.483 -2.138 1.00 88.12 81 GLU A C 1
ATOM 622 O O . GLU A 1 81 ? -18.876 6.759 -0.970 1.00 88.12 81 GLU A O 1
ATOM 627 N N . TYR A 1 82 ? -18.221 7.412 -3.020 1.00 88.06 82 TYR A N 1
ATOM 628 C CA . TYR A 1 82 ? -18.085 8.827 -2.667 1.00 88.06 82 TYR A CA 1
ATOM 629 C C . TYR A 1 82 ? -19.393 9.415 -2.121 1.00 88.06 82 TYR A C 1
ATOM 631 O O . TYR A 1 82 ? -19.378 10.122 -1.115 1.00 88.06 82 TYR A O 1
ATOM 639 N N . VAL A 1 83 ? -20.533 9.126 -2.757 1.00 92.38 83 VAL A N 1
ATOM 640 C CA . VAL A 1 83 ? -21.831 9.670 -2.329 1.00 92.38 83 VAL A CA 1
ATOM 641 C C . VAL A 1 83 ? -22.296 9.064 -1.004 1.00 92.38 83 VAL A C 1
ATOM 643 O O . VAL A 1 83 ? -22.755 9.804 -0.134 1.00 92.38 83 VAL A O 1
ATOM 646 N N . ILE A 1 84 ? -22.147 7.749 -0.811 1.00 93.38 84 ILE A N 1
ATOM 647 C CA . ILE A 1 84 ? -22.478 7.095 0.467 1.00 93.38 84 ILE A CA 1
ATOM 648 C C . ILE A 1 84 ? -21.595 7.660 1.586 1.00 93.38 84 ILE A C 1
ATOM 650 O O . ILE A 1 84 ? -22.114 8.046 2.635 1.00 93.38 84 ILE A O 1
ATOM 654 N N . HIS A 1 85 ? -20.289 7.782 1.336 1.00 84.38 85 HIS A N 1
ATOM 655 C CA . HIS A 1 85 ? -19.347 8.363 2.287 1.00 84.38 85 HIS A CA 1
ATOM 656 C C . HIS A 1 85 ? -19.678 9.822 2.615 1.00 84.38 85 HIS A C 1
ATOM 658 O O . HIS A 1 85 ? -19.666 10.236 3.774 1.00 84.38 85 HIS A O 1
ATOM 664 N N . GLY A 1 86 ? -20.046 10.611 1.605 1.00 81.69 86 GLY A N 1
ATOM 665 C CA . GLY A 1 86 ? -20.457 11.997 1.790 1.00 81.69 86 GLY A CA 1
ATOM 666 C C . GLY A 1 86 ? -21.717 12.135 2.650 1.00 81.69 86 GLY A C 1
ATOM 667 O O . GLY A 1 86 ? -21.761 12.979 3.546 1.00 81.69 86 GLY A O 1
ATOM 668 N N . ALA A 1 87 ? -22.712 11.265 2.444 1.00 92.31 87 ALA A N 1
ATOM 669 C CA . ALA A 1 87 ? -23.931 11.228 3.251 1.00 92.31 87 ALA A CA 1
ATOM 670 C C . ALA A 1 87 ? -23.631 10.909 4.724 1.00 92.31 87 ALA A C 1
ATOM 672 O O . ALA A 1 87 ? -24.191 11.524 5.633 1.00 92.31 87 ALA A O 1
ATOM 673 N N . VAL A 1 88 ? -22.719 9.966 4.953 1.00 82.00 88 VAL A N 1
ATOM 674 C CA . VAL A 1 88 ? -22.236 9.567 6.276 1.00 82.00 88 VAL A CA 1
ATOM 675 C C . VAL A 1 88 ? -21.474 10.699 6.960 1.00 82.00 88 VAL A C 1
ATOM 677 O O . VAL A 1 88 ? -21.794 11.045 8.095 1.00 82.00 88 VAL A O 1
ATOM 680 N N . ALA A 1 89 ? -20.530 11.338 6.268 1.00 78.19 89 ALA A N 1
ATOM 681 C CA . ALA A 1 89 ? -19.778 12.469 6.804 1.00 78.19 89 ALA A CA 1
ATOM 682 C C . ALA A 1 89 ? -20.699 13.647 7.164 1.00 78.19 89 ALA A C 1
ATOM 684 O O . ALA A 1 89 ? -20.589 14.223 8.247 1.00 78.19 89 ALA A O 1
ATOM 685 N N . TYR A 1 90 ? -21.658 13.968 6.290 1.00 82.12 90 TYR A N 1
ATOM 686 C CA . TYR A 1 90 ? -22.632 15.029 6.532 1.00 82.12 90 TYR A CA 1
ATOM 687 C C . TYR A 1 90 ? -23.521 14.714 7.744 1.00 82.12 90 TYR A C 1
ATOM 689 O O . TYR A 1 90 ? -23.654 15.537 8.653 1.00 82.12 90 TYR A O 1
ATOM 697 N N . ALA A 1 91 ? -24.087 13.505 7.804 1.00 85.50 91 ALA A N 1
ATOM 698 C CA . ALA A 1 91 ? -24.947 13.083 8.906 1.00 85.50 91 ALA A CA 1
ATOM 699 C C . ALA A 1 91 ? -24.193 12.949 10.241 1.00 85.50 91 ALA A C 1
ATOM 701 O O . ALA A 1 91 ? -24.782 13.192 11.290 1.00 85.50 91 ALA A O 1
ATOM 702 N N . GLY A 1 92 ? -22.894 12.638 10.224 1.00 73.69 92 GLY A N 1
ATOM 703 C CA . GLY A 1 92 ? -22.059 12.556 11.428 1.00 73.69 92 GLY A CA 1
ATOM 704 C C . GLY A 1 92 ? -21.921 13.881 12.184 1.00 73.69 92 GLY A C 1
ATOM 705 O O . GLY A 1 92 ? -21.685 13.881 13.387 1.00 73.69 92 GLY A O 1
ATOM 706 N N . THR A 1 93 ? -22.131 15.013 11.508 1.00 72.69 93 THR A N 1
ATOM 707 C CA . THR A 1 93 ? -22.136 16.352 12.129 1.00 72.69 93 THR A CA 1
ATOM 708 C C . THR A 1 93 ? -23.539 16.838 12.509 1.00 72.69 93 THR A C 1
ATOM 710 O O . THR A 1 93 ? -2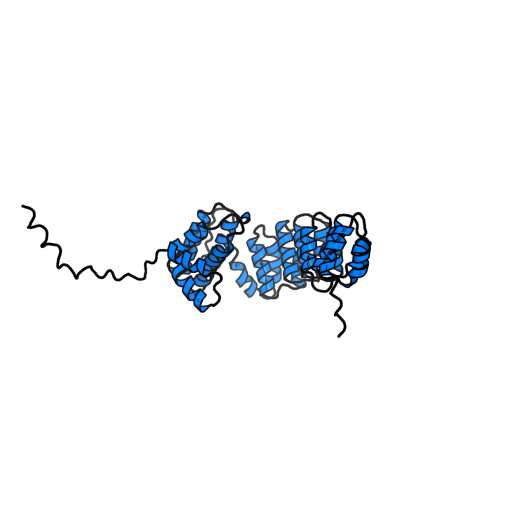3.689 17.926 13.066 1.00 72.69 93 THR A O 1
ATOM 713 N N . ASN A 1 94 ? -24.582 16.050 12.214 1.00 71.12 94 ASN A N 1
ATOM 714 C CA . ASN A 1 94 ? -25.973 16.427 12.432 1.00 71.12 94 ASN A CA 1
ATOM 715 C C . ASN A 1 94 ? -26.827 15.234 12.884 1.00 71.12 94 ASN A C 1
ATOM 717 O O . ASN A 1 94 ? -27.313 14.419 12.094 1.00 71.12 94 ASN A O 1
ATOM 721 N N . GLU A 1 95 ? -27.085 15.205 14.187 1.00 67.94 95 GLU A N 1
ATOM 722 C CA . GLU A 1 95 ? -27.832 14.144 14.854 1.00 67.94 95 GLU A CA 1
ATOM 723 C C . GLU A 1 95 ? -29.248 13.906 14.328 1.00 67.94 95 GLU A C 1
ATOM 725 O O . GLU A 1 95 ? -29.749 12.782 14.409 1.00 67.94 95 GLU A O 1
ATOM 730 N N . ALA A 1 96 ? -29.877 14.924 13.734 1.00 80.31 96 ALA A N 1
ATOM 731 C CA . ALA A 1 96 ? -31.197 14.780 13.127 1.00 80.31 96 ALA A CA 1
ATOM 732 C C . ALA A 1 96 ? -31.192 13.789 11.948 1.00 80.31 96 ALA A C 1
ATOM 734 O O . ALA A 1 96 ? -32.211 13.158 11.672 1.00 80.31 96 ALA A O 1
ATOM 735 N N . TRP A 1 97 ? -30.049 13.619 11.273 1.00 84.44 97 TRP A N 1
ATOM 736 C CA . TRP A 1 97 ? -29.914 12.764 10.090 1.00 84.44 97 TRP A CA 1
ATOM 737 C C . TRP A 1 97 ? -29.193 11.444 10.373 1.00 84.44 97 TRP A C 1
ATOM 739 O O . TRP A 1 97 ? -29.470 10.438 9.716 1.00 84.44 97 TRP A O 1
ATOM 749 N N . ALA A 1 98 ? -28.311 11.415 11.376 1.00 82.38 98 ALA A N 1
ATOM 750 C CA . ALA A 1 98 ? -27.496 10.248 11.712 1.00 82.38 98 ALA A CA 1
ATOM 751 C C . ALA A 1 98 ? -28.326 8.970 11.933 1.00 82.38 98 ALA A C 1
ATOM 753 O O . ALA A 1 98 ? -27.935 7.895 11.483 1.00 82.38 98 ALA A O 1
ATOM 754 N N . ALA A 1 99 ? -29.491 9.067 12.583 1.00 83.38 99 ALA A N 1
ATOM 755 C CA . ALA A 1 99 ? -30.350 7.911 12.847 1.00 83.38 99 ALA A CA 1
ATOM 756 C C . ALA A 1 99 ? -30.868 7.239 11.565 1.00 83.38 99 ALA A C 1
ATOM 758 O O . ALA A 1 99 ? -30.748 6.022 11.423 1.00 83.38 99 ALA A O 1
ATOM 759 N N . ASN A 1 100 ? -31.375 8.028 10.617 1.00 86.88 100 ASN A N 1
ATOM 760 C CA . ASN A 1 100 ? -31.944 7.512 9.373 1.00 86.88 100 ASN A CA 1
ATOM 761 C C . ASN A 1 100 ? -30.862 6.994 8.420 1.00 86.88 100 ASN A C 1
ATOM 763 O O . ASN A 1 100 ? -31.069 5.991 7.739 1.00 86.88 100 ASN A O 1
ATOM 767 N N . VAL A 1 101 ? -29.686 7.629 8.398 1.00 91.00 101 VAL A N 1
ATOM 768 C CA . VAL A 1 101 ? -28.552 7.134 7.605 1.00 91.00 101 VAL A CA 1
ATOM 769 C C . VAL A 1 101 ? -28.017 5.817 8.184 1.00 91.00 101 VAL A C 1
ATOM 771 O O . VAL A 1 101 ? -27.814 4.869 7.427 1.00 91.00 101 VAL A O 1
ATOM 774 N N . ARG A 1 102 ? -27.890 5.688 9.518 1.00 84.38 102 ARG A N 1
ATOM 775 C CA . ARG A 1 102 ? -27.558 4.403 10.170 1.00 84.38 102 ARG A CA 1
ATOM 776 C C . ARG A 1 102 ? -28.547 3.304 9.807 1.00 84.38 102 ARG A C 1
ATOM 778 O O . ARG A 1 102 ? -28.136 2.184 9.525 1.00 84.38 102 ARG A O 1
ATOM 785 N N . GLU A 1 103 ? -29.837 3.613 9.844 1.00 84.25 103 GLU A N 1
ATOM 786 C CA . GLU A 1 103 ? -30.881 2.646 9.516 1.00 84.25 103 GLU A CA 1
ATOM 787 C C . GLU A 1 103 ? -30.777 2.177 8.059 1.00 84.25 103 GLU A C 1
ATOM 789 O O . GLU A 1 103 ? -30.788 0.976 7.793 1.00 84.25 103 GLU A O 1
ATOM 794 N N . GLY A 1 104 ? -30.549 3.100 7.120 1.00 91.31 104 GLY A N 1
ATOM 795 C CA . GLY A 1 104 ? -30.334 2.754 5.715 1.00 91.31 104 GLY A CA 1
ATOM 796 C C . GLY A 1 104 ? -29.102 1.873 5.496 1.00 91.31 104 GLY A C 1
ATOM 797 O O . GLY A 1 104 ? -29.157 0.915 4.729 1.00 91.31 104 GLY A O 1
ATOM 798 N N . LEU A 1 105 ? -28.010 2.134 6.219 1.00 85.12 105 LEU A N 1
ATOM 799 C CA . LEU A 1 105 ? -26.803 1.307 6.156 1.00 85.12 105 LEU A CA 1
ATOM 800 C C . LEU A 1 105 ? -27.035 -0.094 6.740 1.00 85.12 105 LEU A C 1
ATOM 802 O O . LEU A 1 105 ? -26.604 -1.073 6.139 1.00 85.12 105 LEU A O 1
ATOM 806 N N . LYS A 1 106 ? -27.754 -0.226 7.864 1.00 82.88 106 LYS A N 1
ATOM 807 C CA . LYS A 1 106 ? -28.116 -1.540 8.436 1.00 82.88 106 LYS A CA 1
ATOM 808 C C . LYS A 1 106 ? -28.923 -2.382 7.448 1.00 82.88 106 LYS A C 1
ATOM 810 O O . LYS A 1 106 ? -28.615 -3.556 7.250 1.00 82.88 106 LYS A O 1
ATOM 815 N N . GLN A 1 107 ? -29.923 -1.773 6.812 1.00 87.81 107 GLN A N 1
ATOM 816 C CA . GLN A 1 107 ? -30.751 -2.429 5.800 1.00 87.81 107 GLN A CA 1
ATOM 817 C C . GLN A 1 107 ? -29.916 -2.849 4.584 1.00 87.81 107 GLN A C 1
ATOM 819 O O . GLN A 1 107 ? -30.015 -3.986 4.125 1.00 87.81 107 GLN A O 1
ATOM 824 N N . ALA A 1 108 ? -29.038 -1.964 4.111 1.00 90.94 108 ALA A N 1
ATOM 825 C CA . ALA A 1 108 ? -28.137 -2.244 3.002 1.00 90.94 108 ALA A CA 1
ATOM 826 C C . ALA A 1 108 ? -27.165 -3.402 3.295 1.00 90.94 108 ALA A C 1
ATOM 828 O O . ALA A 1 108 ? -27.000 -4.287 2.462 1.00 90.94 108 ALA A O 1
ATOM 829 N N . ILE A 1 109 ? -26.559 -3.441 4.487 1.00 81.56 109 ILE A N 1
ATOM 830 C CA . ILE A 1 109 ? -25.640 -4.513 4.912 1.00 81.56 109 ILE A CA 1
ATOM 831 C C . ILE A 1 109 ? -26.352 -5.867 4.967 1.00 81.56 109 ILE A C 1
ATOM 833 O O . ILE A 1 109 ? -25.777 -6.882 4.573 1.00 81.56 109 ILE A O 1
ATOM 837 N N . ALA A 1 110 ? -27.593 -5.890 5.461 1.00 80.62 110 ALA A N 1
ATOM 838 C CA . ALA A 1 110 ? -28.395 -7.108 5.525 1.00 80.62 110 ALA A CA 1
ATOM 839 C C . ALA A 1 110 ? -28.750 -7.645 4.127 1.00 80.62 110 ALA A C 1
ATOM 841 O O . ALA A 1 110 ? -28.816 -8.858 3.942 1.00 80.62 110 ALA A O 1
ATOM 842 N N . ALA A 1 111 ? -28.947 -6.753 3.152 1.00 85.00 111 ALA A N 1
ATOM 843 C CA . ALA A 1 111 ? -29.277 -7.104 1.773 1.00 85.00 111 ALA A CA 1
ATOM 844 C C . ALA A 1 111 ? -28.051 -7.416 0.890 1.00 85.00 111 ALA A C 1
ATOM 846 O O . ALA A 1 111 ? -28.208 -7.996 -0.183 1.00 85.00 111 ALA A O 1
ATOM 847 N N . GLN A 1 112 ? -26.840 -7.033 1.307 1.00 84.12 112 GLN A N 1
ATOM 848 C CA . GLN A 1 112 ? -25.639 -7.146 0.481 1.00 84.12 112 GLN A CA 1
ATOM 849 C C . GLN A 1 112 ? -25.046 -8.565 0.501 1.00 84.12 112 GLN A C 1
ATOM 851 O O . GLN A 1 112 ? -24.738 -9.119 1.561 1.00 84.12 112 GLN A O 1
ATOM 856 N N . THR A 1 113 ? -24.835 -9.129 -0.690 1.00 85.50 113 THR A N 1
ATOM 857 C CA . THR A 1 113 ? -24.238 -10.459 -0.893 1.00 85.50 113 THR A CA 1
ATOM 858 C C . THR A 1 113 ? -22.759 -10.401 -1.266 1.00 85.50 113 THR A C 1
ATOM 860 O O . THR A 1 113 ? -22.033 -11.357 -0.999 1.00 85.50 113 THR A O 1
ATOM 863 N N . ASP A 1 114 ? -22.303 -9.302 -1.875 1.00 84.69 114 ASP A N 1
ATOM 864 C CA . ASP A 1 114 ? -20.891 -9.102 -2.196 1.00 84.69 114 ASP A CA 1
ATOM 865 C C . ASP A 1 114 ? -20.086 -8.753 -0.938 1.00 84.69 114 ASP A C 1
ATOM 867 O O . ASP A 1 114 ? -20.461 -7.883 -0.147 1.00 84.69 114 ASP A O 1
ATOM 871 N N . LYS A 1 115 ? -18.966 -9.451 -0.742 1.00 79.50 115 LYS A N 1
ATOM 872 C CA . LYS A 1 115 ? -18.156 -9.329 0.473 1.00 79.50 115 LYS A CA 1
ATOM 873 C C . LYS A 1 115 ? -17.527 -7.943 0.604 1.00 79.50 115 LYS A C 1
ATOM 875 O O . LYS A 1 115 ? -17.506 -7.406 1.711 1.00 79.50 115 LYS A O 1
ATOM 880 N N . ASP A 1 116 ? -17.028 -7.377 -0.487 1.00 71.38 116 ASP A N 1
ATOM 881 C CA . ASP A 1 116 ? -16.268 -6.128 -0.456 1.00 71.38 116 ASP A CA 1
ATOM 882 C C . ASP A 1 116 ? -17.221 -4.931 -0.314 1.00 71.38 116 ASP A C 1
ATOM 884 O O . ASP A 1 116 ? -17.017 -4.067 0.541 1.00 71.38 116 ASP A O 1
ATOM 888 N N . ALA A 1 117 ? -18.346 -4.944 -1.035 1.00 78.25 117 ALA A N 1
ATOM 889 C CA . ALA A 1 117 ? -19.422 -3.971 -0.866 1.00 78.25 117 ALA A CA 1
ATOM 890 C C . ALA A 1 117 ? -20.014 -4.013 0.553 1.00 78.25 117 ALA A C 1
ATOM 892 O O . ALA A 1 117 ? -20.293 -2.971 1.148 1.00 78.25 117 ALA A O 1
ATOM 893 N N . LYS A 1 118 ? -20.170 -5.209 1.137 1.00 79.25 118 LYS A N 1
ATOM 894 C CA . LYS A 1 118 ? -20.628 -5.358 2.524 1.00 79.25 118 LYS A CA 1
ATOM 895 C C . LYS A 1 118 ? -19.630 -4.757 3.513 1.00 79.25 118 LYS A C 1
ATOM 897 O O . LYS A 1 118 ? -20.039 -4.027 4.412 1.00 79.25 118 LYS A O 1
ATOM 902 N N . GLN A 1 119 ? -18.333 -4.998 3.319 1.00 67.56 119 GLN A N 1
ATOM 903 C CA . GLN A 1 119 ? -17.277 -4.417 4.153 1.00 67.56 119 GLN A CA 1
ATOM 904 C C . GLN A 1 119 ? -17.238 -2.887 4.079 1.00 67.56 119 GLN A C 1
ATOM 906 O O . GLN A 1 119 ? -17.052 -2.236 5.111 1.00 67.56 119 GLN A O 1
ATOM 911 N N . PHE A 1 120 ? -17.453 -2.322 2.889 1.00 76.00 120 PHE A N 1
ATOM 912 C CA . PHE A 1 120 ? -17.574 -0.881 2.693 1.00 76.00 120 PHE A CA 1
ATOM 913 C C . PHE A 1 120 ? -18.781 -0.299 3.453 1.00 76.00 120 PHE A C 1
ATOM 915 O O . PHE A 1 120 ? -18.633 0.618 4.262 1.00 76.00 120 PHE A O 1
ATOM 922 N N . LEU A 1 121 ? -19.977 -0.873 3.294 1.00 78.81 121 LEU A N 1
ATOM 923 C CA . LEU A 1 121 ? -21.178 -0.402 4.001 1.00 78.81 121 LEU A CA 1
ATOM 924 C C . LEU A 1 121 ? -21.043 -0.531 5.526 1.00 78.81 121 LEU A C 1
ATOM 926 O O . LEU A 1 121 ? -21.476 0.344 6.277 1.00 78.81 121 LEU A O 1
ATOM 930 N N . GLU A 1 122 ? -20.387 -1.593 5.997 1.00 65.50 122 GLU A N 1
ATOM 931 C CA . GLU A 1 122 ? -20.031 -1.758 7.404 1.00 65.50 122 GLU A CA 1
ATOM 932 C C . GLU A 1 122 ? -19.037 -0.683 7.880 1.00 65.50 122 GLU A C 1
ATOM 934 O O . GLU A 1 122 ? -19.138 -0.242 9.026 1.00 65.50 122 GLU A O 1
ATOM 939 N N . SER A 1 123 ? -18.085 -0.220 7.051 1.00 59.56 123 SER A N 1
ATOM 940 C CA . SER A 1 123 ? -17.245 0.940 7.408 1.00 59.56 123 SER A CA 1
ATOM 941 C C . SER A 1 123 ? -18.033 2.229 7.533 1.00 59.56 123 SER A C 1
ATOM 943 O O . SER A 1 123 ? -17.819 2.952 8.501 1.00 59.56 123 SER A O 1
ATOM 945 N N . GLU A 1 124 ? -18.986 2.463 6.643 1.00 78.94 124 GLU A N 1
ATOM 946 C CA . GLU A 1 124 ? -19.820 3.661 6.674 1.00 78.94 124 GLU A CA 1
ATOM 947 C C . GLU A 1 124 ? -20.758 3.669 7.892 1.00 78.94 124 GLU A C 1
ATOM 949 O O . GLU A 1 124 ? -20.855 4.668 8.605 1.00 78.94 124 GLU A O 1
ATOM 954 N N . LEU A 1 125 ? -21.375 2.528 8.238 1.00 73.94 125 LEU A N 1
ATOM 955 C CA . LEU A 1 125 ? -22.234 2.425 9.430 1.00 73.94 125 LEU A CA 1
ATOM 956 C C . LEU A 1 125 ? -21.456 2.713 10.720 1.00 73.94 125 LEU A C 1
ATOM 958 O O . LEU A 1 125 ? -21.986 3.305 11.669 1.00 73.94 125 LEU A O 1
ATOM 962 N N . ARG A 1 126 ? -20.182 2.305 10.752 1.00 59.03 126 ARG A N 1
ATOM 963 C CA . ARG A 1 126 ? -19.294 2.537 11.895 1.00 59.03 126 ARG A CA 1
ATOM 964 C C . ARG A 1 126 ? -19.038 4.021 12.146 1.00 59.03 126 ARG A C 1
ATOM 966 O O . ARG A 1 126 ? -18.886 4.382 13.308 1.00 59.03 126 ARG A O 1
ATOM 973 N N . LEU A 1 127 ? -19.033 4.865 11.116 1.00 59.34 127 LEU A N 1
ATOM 974 C CA . LEU A 1 127 ? -18.785 6.305 11.253 1.00 59.34 127 LEU A CA 1
ATOM 975 C C . LEU A 1 127 ? -19.945 7.070 11.918 1.00 59.34 127 LEU A C 1
ATOM 977 O O . LEU A 1 127 ? -19.740 8.189 12.373 1.00 59.34 127 LEU A O 1
ATOM 981 N N . LEU A 1 128 ? -21.143 6.479 12.020 1.00 64.44 128 LEU A N 1
ATOM 982 C CA . LEU A 1 128 ? -22.338 7.159 12.542 1.00 64.44 128 LEU A CA 1
ATOM 983 C C . LEU A 1 128 ? -22.811 6.697 13.925 1.00 64.44 128 LEU A C 1
ATOM 985 O O . LEU A 1 128 ? -23.815 7.207 14.412 1.00 64.44 128 LEU A O 1
ATOM 989 N N . THR A 1 129 ? -22.194 5.702 14.560 1.00 50.97 129 THR A N 1
ATOM 990 C CA . THR A 1 129 ? -22.718 5.110 15.812 1.00 50.97 129 THR A CA 1
ATOM 991 C C . THR A 1 129 ? -22.326 5.926 17.064 1.00 50.97 129 THR A C 1
ATOM 993 O O . THR A 1 129 ? -21.171 6.314 17.187 1.00 50.97 129 THR A O 1
ATOM 996 N N . LYS A 1 130 ? -23.275 6.167 17.995 1.00 46.88 130 LYS A N 1
ATOM 997 C CA . LYS A 1 130 ? -23.107 6.979 19.231 1.00 46.88 130 LYS A CA 1
ATOM 998 C C . LYS A 1 130 ? -22.432 6.257 20.411 1.00 46.88 130 LYS A C 1
ATOM 1000 O O . LYS A 1 130 ? -22.434 5.034 20.497 1.00 46.88 130 LYS A O 1
ATOM 1005 N N . GLU A 1 131 ? -21.941 7.060 21.360 1.00 37.97 131 GLU A N 1
ATOM 1006 C CA . GLU A 1 131 ? -21.081 6.737 22.517 1.00 37.97 131 GLU A CA 1
ATOM 1007 C C . GLU A 1 131 ? -21.690 5.822 23.617 1.00 37.97 131 GLU A C 1
ATOM 1009 O O . GLU A 1 131 ? -20.966 5.047 24.262 1.00 37.97 131 GLU A O 1
ATOM 1014 N N . GLU A 1 132 ? -23.008 5.871 23.839 1.00 32.59 132 GLU A N 1
ATOM 1015 C CA . GLU A 1 132 ? -23.650 5.423 25.097 1.00 32.59 132 GLU A CA 1
ATOM 1016 C C . GLU A 1 132 ? -24.276 4.015 25.061 1.00 32.59 132 GLU A C 1
ATOM 1018 O O . GLU A 1 132 ? -24.603 3.449 26.102 1.00 32.59 132 GLU A O 1
ATOM 1023 N N . ASP A 1 133 ? -24.383 3.389 23.889 1.00 34.41 133 ASP A N 1
ATOM 1024 C CA . ASP A 1 133 ? -25.085 2.110 23.719 1.00 34.41 133 ASP A CA 1
ATOM 1025 C C . ASP A 1 133 ? -24.129 0.921 23.943 1.00 34.41 133 ASP A C 1
ATOM 1027 O O . ASP A 1 133 ? -23.590 0.293 23.028 1.00 34.41 133 ASP A O 1
ATOM 1031 N N . VAL A 1 134 ? -23.815 0.675 25.219 1.00 31.62 134 VAL A N 1
ATOM 1032 C CA . VAL A 1 134 ? -22.829 -0.331 25.670 1.00 31.62 134 VAL A CA 1
ATOM 1033 C C . VAL A 1 134 ? -23.402 -1.757 25.677 1.00 31.62 134 VAL A C 1
ATOM 1035 O O . VAL A 1 134 ? -22.690 -2.707 26.002 1.00 31.62 134 VAL A O 1
ATOM 1038 N N . THR A 1 135 ? -24.650 -1.959 25.258 1.00 28.39 135 THR A N 1
ATOM 1039 C CA . THR A 1 135 ? -25.223 -3.295 25.054 1.00 28.39 135 THR A CA 1
ATOM 1040 C C . THR A 1 135 ? -25.022 -3.753 23.617 1.00 28.39 135 THR A C 1
ATOM 1042 O O . THR A 1 135 ? -25.945 -3.778 22.812 1.00 28.39 135 THR A O 1
ATOM 1045 N N . TYR A 1 136 ? -23.794 -4.159 23.293 1.00 32.72 136 TYR A N 1
ATOM 1046 C CA . TYR A 1 136 ? -23.558 -4.940 22.083 1.00 32.72 136 TYR A CA 1
ATOM 1047 C C . TYR A 1 136 ? -23.897 -6.406 22.365 1.00 32.72 136 TYR A C 1
ATOM 1049 O O . TYR A 1 136 ? -23.042 -7.199 22.771 1.00 32.72 136 TYR A O 1
ATOM 1057 N N . THR A 1 137 ? -25.173 -6.749 22.194 1.00 26.72 137 THR A N 1
ATOM 1058 C CA . THR A 1 137 ? -25.600 -8.132 22.010 1.00 26.72 137 THR A CA 1
ATOM 1059 C C . THR A 1 137 ? -25.220 -8.573 20.605 1.00 26.72 137 THR A C 1
ATOM 1061 O O . THR A 1 137 ? -25.412 -7.881 19.608 1.00 26.72 137 THR A O 1
ATOM 1064 N N . ALA A 1 138 ? -24.603 -9.742 20.568 1.00 27.56 138 ALA A N 1
ATOM 1065 C CA . ALA A 1 138 ? -24.233 -10.455 19.372 1.00 27.56 138 ALA A CA 1
ATOM 1066 C C . ALA A 1 138 ? -25.448 -10.624 18.427 1.00 27.56 138 ALA A C 1
ATOM 1068 O O . ALA A 1 138 ? -26.550 -10.906 18.886 1.00 27.56 138 ALA A O 1
ATOM 1069 N N . GLN A 1 139 ? -25.234 -10.638 17.115 1.00 33.19 139 GLN A N 1
ATOM 1070 C CA . GLN A 1 139 ? -25.366 -11.968 16.529 1.00 33.19 139 GLN A CA 1
ATOM 1071 C C . GLN A 1 139 ? -24.011 -12.629 16.706 1.00 33.19 139 GLN A C 1
ATOM 1073 O O . GLN A 1 139 ? -22.979 -11.963 16.579 1.00 33.19 139 GLN A O 1
ATOM 1078 N N . GLU A 1 140 ? -24.024 -13.878 17.161 1.00 31.75 140 GLU A N 1
ATOM 1079 C CA . GLU A 1 140 ? -22.819 -14.636 17.474 1.00 31.75 140 GLU A CA 1
ATOM 1080 C C . GLU A 1 140 ? -21.730 -14.391 16.424 1.00 31.75 140 GLU A C 1
ATOM 1082 O O . GLU A 1 140 ? -21.926 -14.676 15.247 1.00 31.75 140 GLU A O 1
ATOM 1087 N N . GLY A 1 141 ? -20.576 -13.860 16.844 1.00 38.59 141 GLY A N 1
ATOM 1088 C CA . GLY A 1 141 ? -19.372 -13.979 16.022 1.00 38.59 141 GLY A CA 1
ATOM 1089 C C . GLY A 1 141 ? -18.381 -12.823 15.994 1.00 38.59 141 GLY A C 1
ATOM 1090 O O . GLY A 1 141 ? -17.194 -13.110 15.856 1.00 38.59 141 GLY A O 1
ATOM 1091 N N . THR A 1 142 ? -18.757 -11.550 16.153 1.00 30.64 142 THR A N 1
ATOM 1092 C CA . THR A 1 142 ? -17.785 -10.451 15.915 1.00 30.64 142 THR A CA 1
ATOM 1093 C C . THR A 1 142 ? -17.975 -9.238 16.826 1.00 30.64 142 THR A C 1
ATOM 1095 O O . THR A 1 142 ? -19.093 -8.794 17.046 1.00 30.64 142 THR A O 1
ATOM 1098 N N . LYS A 1 143 ? -16.871 -8.722 17.398 1.00 36.06 143 LYS A N 1
ATOM 1099 C CA . LYS A 1 143 ? -16.841 -7.677 18.447 1.00 36.06 143 LYS A CA 1
ATOM 1100 C C . LYS A 1 143 ? -16.485 -6.277 17.891 1.00 36.06 143 LYS A C 1
ATOM 1102 O O . LYS A 1 143 ? -15.828 -6.213 16.862 1.00 36.06 143 LYS A O 1
ATOM 1107 N N . PRO A 1 144 ? -16.857 -5.170 18.573 1.00 36.34 144 PRO A N 1
ATOM 1108 C CA . PRO A 1 144 ? -16.851 -3.793 18.044 1.00 36.34 144 PRO A CA 1
ATOM 1109 C C . PRO A 1 144 ? -15.623 -2.967 18.488 1.00 36.34 144 PRO A C 1
ATOM 1111 O O . PRO A 1 144 ? -15.137 -3.142 19.606 1.00 36.34 144 PRO A O 1
ATOM 1114 N N . TYR A 1 145 ? -15.137 -2.030 17.653 1.00 38.28 145 TYR A N 1
ATOM 1115 C CA . TYR A 1 145 ? -13.796 -1.426 17.823 1.00 38.28 145 TYR A CA 1
ATOM 1116 C C . TYR A 1 145 ? -13.682 0.109 17.919 1.00 38.28 145 TYR A C 1
ATOM 1118 O O . TYR A 1 145 ? -12.583 0.610 18.149 1.00 38.28 145 TYR A O 1
ATOM 1126 N N . ALA A 1 146 ? -14.785 0.864 17.887 1.00 34.00 146 ALA A N 1
ATOM 1127 C CA . ALA A 1 146 ? -14.743 2.334 17.976 1.00 34.00 146 ALA A CA 1
ATOM 1128 C C . ALA A 1 146 ? -14.322 2.885 19.365 1.00 34.00 146 ALA A C 1
ATOM 1130 O O . ALA A 1 146 ? -13.601 3.874 19.438 1.00 34.00 146 ALA A O 1
ATOM 1131 N N . LYS A 1 147 ? -14.639 2.196 20.476 1.00 37.69 147 LYS A N 1
ATOM 1132 C CA . LYS A 1 147 ? -14.310 2.621 21.865 1.00 37.69 147 LYS A CA 1
ATOM 1133 C C . LYS A 1 147 ? -12.825 2.554 22.266 1.00 37.69 147 LYS A C 1
ATOM 1135 O O . LYS A 1 147 ? -12.488 2.786 23.427 1.00 37.69 147 LYS A O 1
ATOM 1140 N N . ASN A 1 148 ? -11.928 2.212 21.344 1.00 41.22 148 ASN A N 1
ATOM 1141 C CA . ASN A 1 148 ? -10.494 2.163 21.627 1.00 41.22 148 ASN A CA 1
ATOM 1142 C C . ASN A 1 148 ? -9.765 3.467 21.274 1.00 41.22 148 ASN A C 1
ATOM 1144 O O . ASN A 1 148 ? -8.715 3.692 21.857 1.00 41.22 148 ASN A O 1
ATOM 1148 N N . TYR A 1 149 ? -10.290 4.327 20.390 1.00 35.25 149 TYR A N 1
ATOM 1149 C CA . TYR A 1 149 ? -9.599 5.559 19.973 1.00 35.25 149 TYR A CA 1
ATOM 1150 C C . TYR A 1 149 ? -9.512 6.565 21.138 1.00 35.25 149 TYR A C 1
ATOM 1152 O O . TYR A 1 149 ? -8.412 6.882 21.579 1.00 35.25 149 TYR A O 1
ATOM 1160 N N . ASP A 1 150 ? -10.634 6.937 21.761 1.00 37.94 150 ASP A N 1
ATOM 116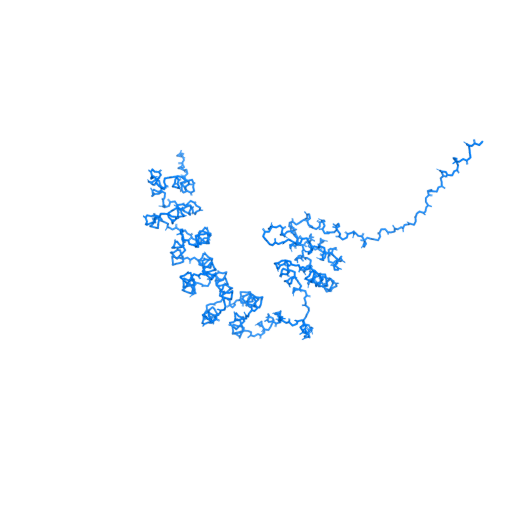1 C CA . ASP A 1 150 ? -10.644 7.881 22.898 1.00 37.94 150 ASP A CA 1
ATOM 1162 C C . ASP A 1 150 ? -9.980 7.313 24.157 1.00 37.94 150 ASP A C 1
ATOM 1164 O O . ASP A 1 150 ? -9.324 8.030 24.913 1.00 37.94 150 ASP A O 1
ATOM 1168 N N . LYS A 1 151 ? -10.051 5.988 24.348 1.00 45.12 151 LYS A N 1
ATOM 1169 C CA . LYS A 1 151 ? -9.313 5.297 25.412 1.00 45.12 151 LYS A CA 1
ATOM 1170 C C . LYS A 1 151 ? -7.807 5.294 25.152 1.00 45.12 151 LYS A C 1
ATOM 1172 O O . LYS A 1 151 ? -7.034 5.335 26.100 1.00 45.12 151 LYS A O 1
ATOM 1177 N N . LEU A 1 152 ? -7.363 5.242 23.896 1.00 42.78 152 LEU A N 1
ATOM 1178 C CA . LEU A 1 152 ? -5.953 5.410 23.545 1.00 42.78 152 LEU A CA 1
ATOM 1179 C C . LEU A 1 152 ? -5.506 6.869 23.746 1.00 42.78 152 LEU A C 1
ATOM 1181 O O . LEU A 1 152 ? -4.424 7.068 24.295 1.00 42.78 152 LEU A O 1
ATOM 1185 N N . VAL A 1 153 ? -6.342 7.865 23.417 1.00 37.97 153 VAL A N 1
ATOM 1186 C CA . VAL A 1 153 ? -6.081 9.287 23.730 1.00 37.97 153 VAL A CA 1
ATOM 1187 C C . VAL A 1 153 ? -5.933 9.491 25.243 1.00 37.97 153 VAL A C 1
ATOM 1189 O O . VAL A 1 153 ? -4.944 10.066 25.696 1.00 37.97 153 VAL A O 1
ATOM 1192 N N . SER A 1 154 ? -6.846 8.939 26.052 1.00 41.03 154 SER A N 1
ATOM 1193 C CA . SER A 1 154 ? -6.817 9.068 27.517 1.00 41.03 154 SER A CA 1
ATOM 1194 C C . SER A 1 154 ? -5.667 8.305 28.191 1.00 41.03 154 SER A C 1
ATOM 1196 O O . SER A 1 154 ? -5.403 8.499 29.376 1.00 41.03 154 SER A O 1
ATOM 1198 N N . LEU A 1 155 ? -5.004 7.387 27.478 1.00 48.97 155 LEU A N 1
ATOM 1199 C CA . LEU A 1 155 ? -3.895 6.584 28.004 1.00 48.97 155 LEU A CA 1
ATOM 1200 C C . LEU A 1 155 ? -2.538 7.294 27.919 1.00 48.97 155 LEU A C 1
ATOM 1202 O O . LEU A 1 155 ? -1.584 6.812 28.539 1.00 48.97 155 LEU A O 1
ATOM 1206 N N . GLY A 1 156 ? -2.422 8.392 27.162 1.00 51.28 156 GLY A N 1
ATOM 1207 C CA . GLY A 1 156 ? -1.159 9.107 26.970 1.00 51.28 156 GLY A CA 1
ATOM 1208 C C . GLY A 1 156 ? -0.018 8.156 26.581 1.00 51.28 156 GLY A C 1
ATOM 1209 O O . GLY A 1 156 ? -0.125 7.378 25.633 1.00 51.28 156 GLY A O 1
ATOM 1210 N N . SER A 1 157 ? 1.061 8.132 27.367 1.00 55.44 157 SER A N 1
ATOM 1211 C CA . SER A 1 157 ? 2.230 7.263 27.135 1.00 55.44 157 SER A CA 1
ATOM 1212 C C . SER A 1 157 ? 1.934 5.749 27.150 1.00 55.44 157 SER A C 1
ATOM 1214 O O . SER A 1 157 ? 2.739 4.959 26.651 1.00 55.44 157 SER A O 1
ATOM 1216 N N . ASN A 1 158 ? 0.780 5.304 27.666 1.00 60.94 158 ASN A N 1
ATOM 1217 C CA . ASN A 1 158 ? 0.388 3.889 27.680 1.00 60.94 158 ASN A CA 1
ATOM 1218 C C . ASN A 1 158 ? -0.304 3.412 26.388 1.00 60.94 158 ASN A C 1
ATOM 1220 O O . ASN A 1 158 ? -0.465 2.197 26.212 1.00 60.94 158 ASN A O 1
ATOM 1224 N N . ALA A 1 159 ? -0.670 4.313 25.468 1.00 64.38 159 ALA A N 1
ATOM 1225 C CA . ALA A 1 159 ? -1.352 3.968 24.216 1.00 64.38 159 ALA A CA 1
ATOM 1226 C C . ALA A 1 159 ? -0.546 2.969 23.364 1.00 64.38 159 ALA A C 1
ATOM 1228 O O . ALA A 1 159 ? -1.090 1.980 22.865 1.00 64.38 159 ALA A O 1
ATOM 1229 N N . GLY A 1 160 ? 0.781 3.136 23.304 1.00 68.00 160 GLY A N 1
ATOM 1230 C CA . GLY A 1 160 ? 1.681 2.253 22.554 1.00 68.00 160 GLY A CA 1
ATOM 1231 C C . GLY A 1 160 ? 1.588 0.773 22.954 1.00 68.00 160 GLY A C 1
ATOM 1232 O O . GLY A 1 160 ? 1.618 -0.114 22.100 1.00 68.00 160 GLY A O 1
ATOM 1233 N N . LYS A 1 161 ? 1.388 0.473 24.246 1.00 73.06 161 LYS A N 1
ATOM 1234 C CA . LYS A 1 161 ? 1.230 -0.914 24.728 1.00 73.06 161 LYS A CA 1
ATOM 1235 C C . LYS A 1 161 ? -0.067 -1.547 24.226 1.00 73.06 161 LYS A C 1
ATOM 1237 O O . LYS A 1 161 ? -0.087 -2.739 23.914 1.00 73.06 161 LYS A O 1
ATOM 1242 N N . MET A 1 162 ? -1.143 -0.767 24.167 1.00 71.50 162 MET A N 1
ATOM 1243 C CA . MET A 1 162 ? -2.439 -1.234 23.679 1.00 71.50 162 MET A CA 1
ATOM 1244 C C . MET A 1 162 ? -2.422 -1.428 22.166 1.00 71.50 162 MET A C 1
ATOM 1246 O O . MET A 1 162 ? -2.873 -2.473 21.701 1.00 71.50 162 MET A O 1
ATOM 1250 N N . ILE A 1 163 ? -1.798 -0.517 21.417 1.00 77.50 163 ILE A N 1
ATOM 1251 C CA . ILE A 1 163 ? -1.605 -0.663 19.967 1.00 77.50 163 ILE A CA 1
ATOM 1252 C C . ILE A 1 163 ? -0.815 -1.944 19.663 1.00 77.50 163 ILE A C 1
ATOM 1254 O O . ILE A 1 163 ? -1.279 -2.806 18.915 1.00 77.50 163 ILE A O 1
ATOM 1258 N N . ALA A 1 164 ? 0.316 -2.161 20.344 1.00 82.19 164 ALA A N 1
ATOM 1259 C CA . ALA A 1 164 ? 1.122 -3.373 20.179 1.00 82.19 164 ALA A CA 1
ATOM 1260 C C . ALA A 1 164 ? 0.396 -4.672 20.595 1.00 82.19 164 ALA A C 1
ATOM 1262 O O . ALA A 1 164 ? 0.818 -5.770 20.220 1.00 82.19 164 ALA A O 1
ATOM 1263 N N . LYS A 1 165 ? -0.685 -4.589 21.379 1.00 80.38 165 LYS A N 1
ATOM 1264 C CA . LYS A 1 165 ? -1.566 -5.728 21.676 1.00 80.38 165 LYS A CA 1
ATOM 1265 C C . LYS A 1 165 ? -2.631 -5.903 20.590 1.00 80.38 165 LYS A C 1
ATOM 1267 O O . LYS A 1 165 ? -2.886 -7.034 20.183 1.00 80.38 165 LYS A O 1
ATOM 1272 N N . ALA A 1 166 ? -3.217 -4.807 20.114 1.00 79.25 166 ALA A N 1
ATOM 1273 C CA . ALA A 1 166 ? -4.291 -4.791 19.126 1.00 79.25 166 ALA A CA 1
ATOM 1274 C C . ALA A 1 166 ? -3.872 -5.404 17.784 1.00 79.25 166 ALA A C 1
ATOM 1276 O O . ALA A 1 166 ? -4.656 -6.146 17.198 1.00 79.25 166 ALA A O 1
ATOM 1277 N N . VAL A 1 167 ? -2.615 -5.218 17.359 1.00 83.31 167 VAL A N 1
ATOM 1278 C CA . VAL A 1 167 ? -2.067 -5.834 16.129 1.00 83.31 167 VAL A CA 1
ATOM 1279 C C . VAL A 1 167 ? -2.125 -7.370 16.119 1.00 83.31 167 VAL A C 1
ATOM 1281 O O . VAL A 1 167 ? -2.022 -7.982 15.063 1.00 83.31 167 VAL A O 1
ATOM 1284 N N . LYS A 1 168 ? -2.325 -8.027 17.273 1.00 82.12 168 LYS A N 1
ATOM 1285 C CA . LYS A 1 168 ? -2.524 -9.486 17.362 1.00 82.12 168 LYS A CA 1
ATOM 1286 C C . LYS A 1 168 ? -3.968 -9.936 17.129 1.00 82.12 168 LYS A C 1
ATOM 1288 O O . LYS A 1 168 ? -4.226 -11.140 17.105 1.00 82.12 168 LYS A O 1
ATOM 1293 N N . SER A 1 169 ? -4.916 -9.006 17.029 1.00 75.56 169 SER A N 1
ATOM 1294 C CA . SER A 1 169 ? -6.331 -9.334 16.872 1.00 75.56 169 SER A CA 1
ATOM 1295 C C . SER A 1 169 ? -6.575 -10.147 15.603 1.00 75.56 169 SER A C 1
ATOM 1297 O O . SER A 1 169 ? -5.959 -9.906 14.565 1.00 75.56 169 SER A O 1
ATOM 1299 N N . LYS A 1 170 ? -7.515 -11.097 15.667 1.00 74.06 170 LYS A N 1
ATOM 1300 C CA . LYS A 1 170 ? -8.030 -11.768 14.463 1.00 74.06 170 LYS A CA 1
ATOM 1301 C C . LYS A 1 170 ? -8.848 -10.803 13.598 1.00 74.06 170 LYS A C 1
ATOM 1303 O O . LYS A 1 170 ? -8.902 -10.996 12.391 1.00 74.06 170 LYS A O 1
ATOM 1308 N N . ASP A 1 171 ? -9.411 -9.764 14.207 1.00 62.12 171 ASP A N 1
ATOM 1309 C CA . ASP A 1 171 ? -10.170 -8.726 13.523 1.00 62.12 171 ASP A CA 1
ATOM 1310 C C . ASP A 1 171 ? -9.244 -7.709 12.846 1.00 62.12 171 ASP A C 1
ATOM 1312 O O . ASP A 1 171 ? -8.426 -7.076 13.516 1.00 62.12 171 ASP A O 1
ATOM 1316 N N . GLN A 1 172 ? -9.366 -7.572 11.526 1.00 70.88 172 GLN A N 1
ATOM 1317 C CA . GLN A 1 172 ? -8.558 -6.654 10.724 1.00 70.88 172 GLN A CA 1
ATOM 1318 C C . GLN A 1 172 ? -8.894 -5.185 10.980 1.00 70.88 172 GLN A C 1
ATOM 1320 O O . GLN A 1 172 ? -7.990 -4.356 11.025 1.00 70.88 172 GLN A O 1
ATOM 1325 N N . VAL A 1 173 ? -10.164 -4.864 11.207 1.00 61.44 173 VAL A N 1
ATOM 1326 C CA . VAL A 1 173 ? -10.627 -3.494 11.442 1.00 61.44 173 VAL A CA 1
ATOM 1327 C C . VAL A 1 173 ? -10.030 -2.959 12.737 1.00 61.44 173 VAL A C 1
ATOM 1329 O O . VAL A 1 173 ? -9.514 -1.844 12.743 1.00 61.44 173 VAL A O 1
ATOM 1332 N N . LEU A 1 174 ? -9.972 -3.773 13.799 1.00 67.12 174 LEU A N 1
ATOM 1333 C CA . LEU A 1 174 ? -9.253 -3.393 15.021 1.00 67.12 174 LEU A CA 1
ATOM 1334 C C . LEU A 1 174 ? -7.779 -3.093 14.748 1.00 67.12 174 LEU A C 1
ATOM 1336 O O . LEU A 1 174 ? -7.241 -2.111 15.261 1.00 67.12 174 LEU A O 1
ATOM 1340 N N . ARG A 1 175 ? -7.100 -3.960 13.987 1.00 80.81 175 ARG A N 1
ATOM 1341 C CA . ARG A 1 175 ? -5.674 -3.764 13.693 1.00 80.81 175 ARG A CA 1
ATOM 1342 C C . ARG A 1 175 ? -5.463 -2.450 12.949 1.00 80.81 175 ARG A C 1
ATOM 1344 O O . ARG A 1 175 ? -4.631 -1.653 13.372 1.00 80.81 175 ARG A O 1
ATOM 1351 N N . MET A 1 176 ? -6.259 -2.200 11.911 1.00 73.94 176 MET A N 1
ATOM 1352 C CA . MET A 1 176 ? -6.191 -0.979 11.107 1.00 73.94 176 MET A CA 1
ATOM 1353 C C . MET A 1 176 ? -6.505 0.274 11.919 1.00 73.94 176 MET A C 1
ATOM 1355 O O . MET A 1 176 ? -5.758 1.242 11.840 1.00 73.94 176 MET A O 1
ATOM 1359 N N . GLN A 1 177 ? -7.532 0.251 12.767 1.00 67.31 177 GLN A N 1
ATOM 1360 C CA . GLN A 1 177 ? -7.863 1.385 13.632 1.00 67.31 177 GLN A CA 1
ATOM 1361 C C . GLN A 1 177 ? -6.755 1.688 14.645 1.00 67.31 177 GLN A C 1
ATOM 1363 O O . GLN A 1 177 ? -6.414 2.850 14.846 1.00 67.31 177 GLN A O 1
ATOM 1368 N N . ALA A 1 178 ? -6.156 0.663 15.257 1.00 72.25 178 ALA A N 1
ATOM 1369 C CA . ALA A 1 178 ? -5.062 0.856 16.205 1.00 72.25 178 ALA A CA 1
ATOM 1370 C C . ALA A 1 178 ? -3.798 1.422 15.533 1.00 72.25 178 ALA A C 1
ATOM 1372 O O . ALA A 1 178 ? -3.116 2.264 16.114 1.00 72.25 178 ALA A O 1
ATOM 1373 N N . LEU A 1 179 ? -3.489 0.974 14.314 1.00 82.69 179 LEU A N 1
ATOM 1374 C CA . LEU A 1 179 ? -2.356 1.472 13.532 1.00 82.69 179 LEU A CA 1
ATOM 1375 C C . LEU A 1 179 ? -2.612 2.896 13.008 1.00 82.69 179 LEU A C 1
ATOM 1377 O O . LEU A 1 179 ? -1.739 3.752 13.134 1.00 82.69 179 LEU A O 1
ATOM 1381 N N . LYS A 1 180 ? -3.827 3.189 12.528 1.00 78.00 180 LYS A N 1
ATOM 1382 C CA . LYS A 1 180 ? -4.254 4.541 12.132 1.00 78.00 180 LYS A CA 1
ATOM 1383 C C . LYS A 1 180 ? -4.179 5.519 13.305 1.00 78.00 180 LYS A C 1
ATOM 1385 O O . LYS A 1 180 ? -3.565 6.572 13.169 1.00 78.00 180 LYS A O 1
ATOM 1390 N N . PHE A 1 181 ? -4.688 5.127 14.477 1.00 72.31 181 PHE A N 1
ATOM 1391 C CA . PHE A 1 181 ? -4.532 5.902 15.710 1.00 72.31 181 PHE A CA 1
ATOM 1392 C C . PHE A 1 181 ? -3.061 6.219 15.981 1.00 72.31 181 PHE A C 1
ATOM 1394 O O . PHE A 1 181 ? -2.719 7.350 16.326 1.00 72.31 181 PHE A O 1
ATOM 1401 N N . ALA A 1 182 ? -2.182 5.222 15.833 1.00 80.12 182 ALA A N 1
ATOM 1402 C CA . ALA A 1 182 ? -0.765 5.406 16.096 1.00 80.12 182 ALA A CA 1
ATOM 1403 C C . ALA A 1 182 ? -0.156 6.499 15.208 1.00 80.12 182 ALA A C 1
ATOM 1405 O O . ALA A 1 182 ? 0.614 7.323 15.696 1.00 80.12 182 ALA A O 1
ATOM 1406 N N . THR A 1 183 ? -0.526 6.520 13.928 1.00 80.50 183 THR A N 1
ATOM 1407 C CA . THR A 1 183 ? -0.109 7.548 12.969 1.00 80.50 183 THR A CA 1
ATOM 1408 C C . THR A 1 183 ? -0.669 8.920 13.326 1.00 80.50 183 THR A C 1
ATOM 1410 O O . THR A 1 183 ? 0.098 9.866 13.483 1.00 80.50 183 THR A O 1
ATOM 1413 N N . GLU A 1 184 ? -1.983 9.027 13.524 1.00 74.38 184 GLU A N 1
ATOM 1414 C CA . GLU A 1 184 ? -2.670 10.311 13.733 1.00 74.38 184 GLU A CA 1
ATOM 1415 C C . GLU A 1 184 ? -2.277 11.007 15.043 1.00 74.38 184 GLU A C 1
ATOM 1417 O O . GLU A 1 184 ? -2.390 12.223 15.152 1.00 74.38 184 GLU A O 1
ATOM 1422 N N . ASN A 1 185 ? -1.766 10.254 16.022 1.00 69.88 185 ASN A N 1
ATOM 1423 C CA . ASN A 1 185 ? -1.425 10.767 17.352 1.00 69.88 185 ASN A CA 1
ATOM 1424 C C . ASN A 1 185 ? 0.085 10.723 17.649 1.00 69.88 185 ASN A C 1
ATOM 1426 O O . ASN A 1 185 ? 0.487 10.733 18.810 1.00 69.88 185 ASN A O 1
ATOM 1430 N N . GLY A 1 186 ? 0.938 10.631 16.621 1.00 74.56 186 GLY A N 1
ATOM 1431 C CA . GLY A 1 186 ? 2.398 10.726 16.783 1.00 74.56 186 GLY A CA 1
ATOM 1432 C C . GLY A 1 186 ? 3.062 9.533 17.486 1.00 74.56 186 GLY A C 1
ATOM 1433 O O . GLY A 1 186 ? 4.224 9.608 17.890 1.00 74.56 186 GLY A O 1
ATOM 1434 N N . PHE A 1 187 ? 2.361 8.405 17.621 1.00 79.12 187 PHE A N 1
ATOM 1435 C CA . PHE A 1 187 ? 2.935 7.161 18.142 1.00 79.12 187 PHE A CA 1
ATOM 1436 C C . PHE A 1 187 ? 3.642 6.329 17.068 1.00 79.12 187 PHE A C 1
ATOM 1438 O O . PHE A 1 187 ? 4.302 5.351 17.416 1.00 79.12 187 PHE A O 1
ATOM 1445 N N . ALA A 1 188 ? 3.529 6.685 15.786 1.00 87.56 188 ALA A N 1
ATOM 1446 C CA . ALA A 1 188 ? 4.262 6.055 14.690 1.00 87.56 188 ALA A CA 1
ATOM 1447 C C . ALA A 1 188 ? 5.756 6.415 14.715 1.00 87.56 188 ALA A C 1
ATOM 1449 O O . ALA A 1 188 ? 6.270 7.144 13.876 1.00 87.56 188 ALA A O 1
ATOM 1450 N N . ASN A 1 189 ? 6.445 5.896 15.728 1.00 86.31 189 ASN A N 1
ATOM 1451 C CA . ASN A 1 189 ? 7.853 6.125 16.009 1.00 86.31 189 ASN A CA 1
ATOM 1452 C C . ASN A 1 189 ? 8.596 4.799 16.241 1.00 86.31 189 ASN A C 1
ATOM 1454 O O . ASN A 1 189 ? 7.990 3.731 16.395 1.00 86.31 189 ASN A O 1
ATOM 1458 N N . ASP A 1 190 ? 9.925 4.880 16.306 1.00 89.94 190 ASP A N 1
ATOM 1459 C CA . ASP A 1 190 ? 10.811 3.719 16.441 1.00 89.94 190 ASP A CA 1
ATOM 1460 C C . ASP A 1 190 ? 10.523 2.877 17.690 1.00 89.94 190 ASP A C 1
ATOM 1462 O O . ASP A 1 190 ? 10.623 1.648 17.658 1.00 89.94 190 ASP A O 1
ATOM 1466 N N . GLN A 1 191 ? 10.107 3.508 18.792 1.00 88.75 191 GLN A N 1
ATOM 1467 C CA . GLN A 1 191 ? 9.811 2.811 20.041 1.00 88.75 191 GLN A CA 1
ATOM 1468 C C . GLN A 1 191 ? 8.573 1.910 19.914 1.00 88.75 191 GLN A C 1
ATOM 1470 O O . GLN A 1 191 ? 8.594 0.745 20.345 1.00 88.75 191 GLN A O 1
ATOM 1475 N N . LEU A 1 192 ? 7.483 2.425 19.335 1.00 88.31 192 LEU A N 1
ATOM 1476 C CA . LEU A 1 192 ? 6.289 1.619 19.089 1.00 88.31 192 LEU A CA 1
ATOM 1477 C C . LEU A 1 192 ? 6.570 0.548 18.036 1.00 88.31 192 LEU A C 1
ATOM 1479 O O . LEU A 1 192 ? 6.215 -0.615 18.246 1.00 88.31 192 LEU A O 1
ATOM 1483 N N . ALA A 1 193 ? 7.239 0.916 16.945 1.00 93.12 193 ALA A N 1
ATOM 1484 C CA . ALA A 1 193 ? 7.571 -0.011 15.875 1.00 93.12 193 ALA A CA 1
ATOM 1485 C C . ALA A 1 193 ? 8.391 -1.195 16.403 1.00 93.12 193 ALA A C 1
ATOM 1487 O O . ALA A 1 193 ? 7.991 -2.342 16.221 1.00 93.12 193 ALA A O 1
ATOM 1488 N N . ALA A 1 194 ? 9.437 -0.947 17.198 1.00 92.50 194 ALA A N 1
ATOM 1489 C CA . ALA A 1 194 ? 10.207 -2.004 17.854 1.00 92.50 194 ALA A CA 1
ATOM 1490 C C . ALA A 1 194 ? 9.338 -2.890 18.771 1.00 92.50 194 ALA A C 1
ATOM 1492 O O . ALA A 1 194 ? 9.520 -4.110 18.839 1.00 92.50 194 ALA A O 1
ATOM 1493 N N . SER A 1 195 ? 8.363 -2.302 19.472 1.00 90.25 195 SER A N 1
ATOM 1494 C CA . SER A 1 195 ? 7.434 -3.038 20.341 1.00 90.25 195 SER A CA 1
ATOM 1495 C C . SER A 1 195 ? 6.482 -3.952 19.560 1.00 90.25 195 SER A C 1
ATOM 1497 O O . SER A 1 195 ? 6.177 -5.059 20.019 1.00 90.25 195 SER A O 1
ATOM 1499 N N . ILE A 1 196 ? 6.034 -3.514 18.381 1.00 92.25 196 ILE A N 1
ATOM 1500 C CA . ILE A 1 196 ? 5.231 -4.306 17.443 1.00 92.25 196 ILE A CA 1
ATOM 1501 C C . ILE A 1 196 ? 6.095 -5.403 16.803 1.00 92.25 196 ILE A C 1
ATOM 1503 O O . ILE A 1 196 ? 5.709 -6.574 16.831 1.00 92.25 196 ILE A O 1
ATOM 1507 N N . THR A 1 197 ? 7.296 -5.069 16.319 1.00 91.56 197 THR A N 1
ATOM 1508 C CA . THR A 1 197 ? 8.225 -5.997 15.652 1.00 91.56 197 THR A CA 1
ATOM 1509 C C . THR A 1 197 ? 8.601 -7.187 16.535 1.00 91.56 197 THR A C 1
ATOM 1511 O O . THR A 1 197 ? 8.623 -8.324 16.061 1.00 91.56 197 THR A O 1
ATOM 1514 N N . LYS A 1 198 ? 8.772 -6.990 17.852 1.00 92.38 198 LYS A N 1
ATOM 1515 C CA . LYS A 1 198 ? 8.982 -8.089 18.822 1.00 92.38 198 LYS A CA 1
ATOM 1516 C C . LYS A 1 198 ? 7.894 -9.169 18.770 1.00 92.38 198 LYS A C 1
ATOM 1518 O O . LYS A 1 198 ? 8.131 -10.312 19.151 1.00 92.38 198 LYS A O 1
ATOM 1523 N N . LYS A 1 199 ? 6.686 -8.819 18.328 1.00 89.94 199 LYS A N 1
ATOM 1524 C CA . LYS A 1 199 ? 5.531 -9.721 18.235 1.00 89.94 199 LYS A CA 1
ATOM 1525 C C . LYS A 1 199 ? 5.320 -10.264 16.820 1.00 89.94 199 LYS A C 1
ATOM 1527 O O . LYS A 1 199 ? 4.514 -11.183 16.674 1.00 89.94 199 LYS A O 1
ATOM 1532 N N . TYR A 1 200 ? 6.049 -9.763 15.822 1.00 95.00 200 TYR A N 1
ATOM 1533 C CA . TYR A 1 200 ? 5.820 -10.006 14.395 1.00 95.00 200 TYR A CA 1
ATOM 1534 C C . TYR A 1 200 ? 5.756 -11.491 14.023 1.00 95.00 200 TYR A C 1
ATOM 1536 O O . TYR A 1 200 ? 4.823 -11.927 13.352 1.00 95.00 200 TYR A O 1
ATOM 1544 N N . LYS A 1 201 ? 6.692 -12.306 14.532 1.00 93.88 201 LYS A N 1
ATOM 1545 C CA . LYS A 1 201 ? 6.719 -13.757 14.265 1.00 93.88 201 LYS A CA 1
ATOM 1546 C C . LYS A 1 201 ? 5.434 -14.476 14.698 1.00 93.88 201 LYS A C 1
ATOM 1548 O O . LYS A 1 201 ? 5.053 -15.452 14.070 1.00 93.88 201 LYS A O 1
ATOM 1553 N N . SER A 1 202 ? 4.765 -13.978 15.741 1.00 91.88 202 SER A N 1
ATOM 1554 C CA . SER A 1 202 ? 3.516 -14.548 16.272 1.00 91.88 202 SER A CA 1
ATOM 1555 C C . SER A 1 202 ? 2.244 -14.004 15.610 1.00 91.88 202 SER A C 1
ATOM 1557 O O . SER A 1 202 ? 1.145 -14.405 15.990 1.00 91.88 202 SER A O 1
ATOM 1559 N N . LEU A 1 203 ? 2.367 -13.052 14.681 1.00 93.00 203 LEU A N 1
ATOM 1560 C CA . LEU A 1 203 ? 1.224 -12.483 13.975 1.00 93.00 203 LEU A CA 1
ATOM 1561 C C . LEU A 1 203 ? 0.738 -13.435 12.882 1.00 93.00 203 LEU A C 1
ATOM 1563 O O . LEU A 1 203 ? 1.525 -14.135 12.243 1.00 93.00 203 LEU A O 1
ATOM 1567 N N . LYS A 1 204 ? -0.573 -13.412 12.644 1.00 90.44 204 LYS A N 1
ATOM 1568 C CA . LYS A 1 204 ? -1.170 -14.023 11.454 1.00 90.44 204 LYS A CA 1
ATOM 1569 C C . LYS A 1 204 ? -0.696 -13.310 10.193 1.00 90.44 204 LYS A C 1
ATOM 1571 O O . LYS A 1 204 ? -0.314 -12.148 10.257 1.00 90.44 204 LYS A O 1
ATOM 1576 N N . GLU A 1 205 ? -0.778 -13.984 9.055 1.00 89.62 205 GLU A N 1
ATOM 1577 C CA . GLU A 1 205 ? -0.281 -13.467 7.777 1.00 89.62 205 GLU A CA 1
ATOM 1578 C C . GLU A 1 205 ? -0.896 -12.111 7.390 1.00 89.62 205 GLU A C 1
ATOM 1580 O O . GLU A 1 205 ? -0.158 -11.170 7.109 1.00 89.62 205 GLU A O 1
ATOM 1585 N N . ASP A 1 206 ? -2.218 -11.951 7.514 1.00 84.62 206 ASP A N 1
ATOM 1586 C CA . ASP A 1 206 ? -2.884 -10.658 7.277 1.00 84.62 206 ASP A CA 1
ATOM 1587 C C . ASP A 1 206 ? -2.411 -9.571 8.251 1.00 84.62 206 ASP A C 1
ATOM 1589 O O . ASP A 1 206 ? -2.149 -8.441 7.857 1.00 84.62 206 ASP A O 1
ATOM 1593 N N . ALA A 1 207 ? -2.224 -9.928 9.524 1.00 88.75 207 ALA A N 1
ATOM 1594 C CA . ALA A 1 207 ? -1.724 -9.004 10.538 1.00 88.75 207 ALA A CA 1
ATOM 1595 C C . ALA A 1 207 ? -0.254 -8.613 10.309 1.00 88.75 207 ALA A C 1
ATOM 1597 O O . ALA A 1 207 ? 0.143 -7.504 10.657 1.00 88.75 207 ALA A O 1
ATOM 1598 N N . LYS A 1 208 ? 0.559 -9.502 9.719 1.00 97.12 208 LYS A N 1
ATOM 1599 C CA . LYS A 1 208 ? 1.912 -9.160 9.264 1.00 97.12 208 LYS A CA 1
ATOM 1600 C C . LYS A 1 208 ? 1.839 -8.116 8.154 1.00 97.12 208 LYS A C 1
ATOM 1602 O O . LYS A 1 208 ? 2.521 -7.106 8.264 1.00 97.12 208 LYS A O 1
ATOM 1607 N N . CYS A 1 209 ? 0.987 -8.326 7.147 1.00 92.94 209 CYS A N 1
ATOM 1608 C CA . CYS A 1 209 ? 0.812 -7.382 6.039 1.00 92.94 209 CYS A CA 1
ATOM 1609 C C . CYS A 1 209 ? 0.411 -5.990 6.544 1.00 92.94 209 CYS A C 1
ATOM 1611 O O . CYS A 1 209 ? 1.072 -5.012 6.217 1.00 92.94 209 CYS A O 1
ATOM 1613 N N . ASP A 1 210 ? -0.597 -5.925 7.414 1.00 88.81 210 ASP A N 1
ATOM 1614 C CA . ASP A 1 210 ? -1.075 -4.689 8.044 1.00 88.81 210 ASP A CA 1
ATOM 1615 C C . ASP A 1 210 ? 0.055 -3.898 8.733 1.00 88.81 210 ASP A C 1
ATOM 1617 O O . ASP A 1 210 ? 0.176 -2.685 8.569 1.00 88.81 210 ASP A O 1
ATOM 1621 N N . VAL A 1 211 ? 0.910 -4.592 9.492 1.00 96.88 211 VAL A N 1
ATOM 1622 C CA . VAL A 1 211 ? 2.057 -3.983 10.181 1.00 96.88 211 VAL A CA 1
ATOM 1623 C C . VAL A 1 211 ? 3.118 -3.493 9.195 1.00 96.88 211 VAL A C 1
ATOM 1625 O O . VAL A 1 211 ? 3.668 -2.412 9.393 1.00 96.88 211 VAL A O 1
ATOM 1628 N N . LEU A 1 212 ? 3.418 -4.265 8.147 1.00 97.75 212 LEU A N 1
ATOM 1629 C CA . LEU A 1 212 ? 4.405 -3.882 7.133 1.00 97.75 212 LEU A CA 1
ATOM 1630 C C . LEU A 1 212 ? 3.953 -2.644 6.348 1.00 97.75 212 LEU A C 1
ATOM 1632 O O . LEU A 1 212 ? 4.752 -1.725 6.172 1.00 97.75 212 LEU A O 1
ATOM 1636 N N . TYR A 1 213 ? 2.679 -2.584 5.943 1.00 94.38 213 TYR A N 1
ATOM 1637 C CA . TYR A 1 213 ? 2.114 -1.403 5.287 1.00 94.38 213 TYR A CA 1
ATOM 1638 C C . TYR A 1 213 ? 2.223 -0.171 6.180 1.00 94.38 213 TYR A C 1
ATOM 1640 O O . TYR A 1 213 ? 2.769 0.840 5.751 1.00 94.38 213 TYR A O 1
ATOM 1648 N N . TRP A 1 214 ? 1.826 -0.290 7.450 1.00 95.88 214 TRP A N 1
ATOM 1649 C CA . TRP A 1 214 ? 1.935 0.808 8.408 1.00 95.88 214 TRP A CA 1
ATOM 1650 C C . TRP A 1 214 ? 3.379 1.298 8.599 1.00 95.88 214 TRP A C 1
ATOM 1652 O O . TRP A 1 214 ? 3.611 2.506 8.636 1.00 95.88 214 TRP A O 1
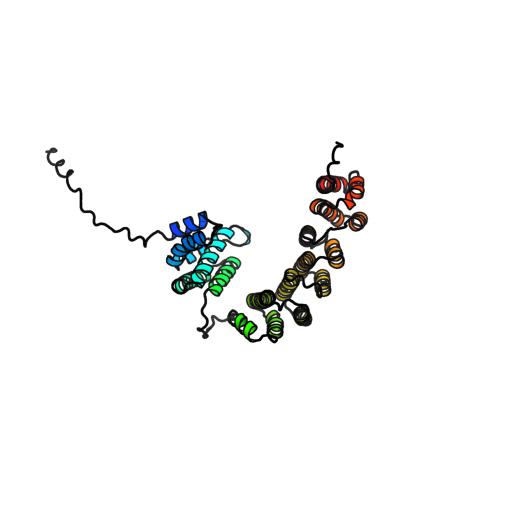ATOM 1662 N N . ILE A 1 215 ? 4.366 0.395 8.669 1.00 96.81 215 ILE A N 1
ATOM 1663 C CA . ILE A 1 215 ? 5.794 0.765 8.715 1.00 96.81 215 ILE A CA 1
ATOM 1664 C C . ILE A 1 215 ? 6.186 1.593 7.483 1.00 96.81 215 ILE A C 1
ATOM 1666 O O . ILE A 1 215 ? 6.864 2.613 7.621 1.00 96.81 215 ILE A O 1
ATOM 1670 N N . GLY A 1 216 ? 5.755 1.165 6.293 1.00 93.56 216 GLY A N 1
ATOM 1671 C CA . GLY A 1 216 ? 6.014 1.857 5.031 1.00 93.56 216 GLY A CA 1
ATOM 1672 C C . GLY A 1 216 ? 5.344 3.227 4.940 1.00 93.56 216 GLY A C 1
ATOM 1673 O O . GLY A 1 216 ? 6.003 4.208 4.604 1.00 93.56 216 GLY A O 1
ATOM 1674 N N . ASP A 1 217 ? 4.058 3.307 5.283 1.00 90.25 217 ASP A N 1
ATOM 1675 C CA . ASP A 1 217 ? 3.258 4.539 5.240 1.00 90.25 217 ASP A CA 1
ATOM 1676 C C . ASP A 1 217 ? 3.811 5.621 6.169 1.00 90.25 217 ASP A C 1
ATOM 1678 O O . ASP A 1 217 ? 3.805 6.803 5.831 1.00 90.25 217 ASP A O 1
ATOM 1682 N N . ASN A 1 218 ? 4.359 5.211 7.314 1.00 90.44 218 ASN A N 1
ATOM 1683 C CA . ASN A 1 218 ? 4.976 6.110 8.289 1.00 90.44 218 ASN A CA 1
ATOM 1684 C C . ASN A 1 218 ? 6.493 6.260 8.100 1.00 90.44 218 ASN A C 1
ATOM 1686 O O . ASN A 1 218 ? 7.156 6.883 8.925 1.00 90.44 218 ASN A O 1
ATOM 1690 N N . LYS A 1 219 ? 7.055 5.687 7.027 1.00 93.44 219 LYS A N 1
ATOM 1691 C CA . LYS A 1 219 ? 8.479 5.757 6.666 1.00 93.44 219 LYS A CA 1
ATOM 1692 C C . LYS A 1 219 ? 9.437 5.390 7.813 1.00 93.44 219 LYS A C 1
ATOM 1694 O O . LYS A 1 219 ? 10.480 6.019 7.991 1.00 93.44 219 LYS A O 1
ATOM 1699 N N . ILE A 1 220 ? 9.104 4.358 8.592 1.00 95.06 220 ILE A N 1
ATOM 1700 C CA . ILE A 1 220 ? 9.863 3.968 9.793 1.00 95.06 220 ILE A CA 1
ATOM 1701 C C . ILE A 1 220 ? 11.140 3.208 9.392 1.00 95.06 220 ILE A C 1
ATOM 1703 O O . ILE A 1 220 ? 11.198 1.975 9.397 1.00 95.06 220 ILE A O 1
ATOM 1707 N N . ALA A 1 221 ? 12.186 3.957 9.034 1.00 96.00 221 ALA A N 1
ATOM 1708 C CA . ALA A 1 221 ? 13.435 3.419 8.489 1.00 96.00 221 ALA A CA 1
ATOM 1709 C C . ALA A 1 221 ? 14.181 2.468 9.445 1.00 96.00 221 ALA A C 1
ATOM 1711 O O . ALA A 1 221 ? 14.872 1.559 8.984 1.00 96.00 221 ALA A O 1
ATOM 1712 N N . SER A 1 222 ? 13.996 2.604 10.764 1.00 96.69 222 SER A N 1
ATOM 1713 C CA . SER A 1 222 ? 14.605 1.706 11.759 1.00 96.69 222 SER A CA 1
ATOM 1714 C C . SER A 1 222 ? 14.179 0.238 11.612 1.00 96.69 222 SER A C 1
ATOM 1716 O O . SER A 1 222 ? 14.848 -0.652 12.135 1.00 96.69 222 SER A O 1
ATOM 1718 N N . GLN A 1 223 ? 13.080 -0.039 10.898 1.00 97.44 223 GLN A N 1
ATOM 1719 C CA . GLN A 1 223 ? 12.539 -1.387 10.710 1.00 97.44 223 GLN A CA 1
ATOM 1720 C C . GLN A 1 223 ? 12.825 -1.994 9.327 1.00 97.44 223 GLN A C 1
ATOM 1722 O O . GLN A 1 223 ? 12.266 -3.043 9.008 1.00 97.44 223 GLN A O 1
ATOM 1727 N N . LYS A 1 224 ? 13.712 -1.413 8.506 1.00 97.12 224 LYS A N 1
ATOM 1728 C CA . LYS A 1 224 ? 14.054 -1.977 7.182 1.00 97.12 224 LYS A CA 1
ATOM 1729 C C . LYS A 1 224 ? 14.524 -3.431 7.235 1.00 97.12 224 LYS A C 1
ATOM 1731 O O . LYS A 1 224 ? 14.143 -4.223 6.381 1.00 97.12 224 LYS A O 1
ATOM 1736 N N . SER A 1 225 ? 15.266 -3.818 8.275 1.00 97.69 225 SER A N 1
ATOM 1737 C CA . SER A 1 225 ? 15.706 -5.208 8.461 1.00 97.69 225 SER A CA 1
ATOM 1738 C C . SER A 1 225 ? 14.535 -6.192 8.568 1.00 97.69 225 SER A C 1
ATOM 1740 O O . SER A 1 225 ? 14.613 -7.308 8.056 1.00 97.69 225 SER A O 1
ATOM 1742 N N . LEU A 1 226 ? 13.420 -5.788 9.187 1.00 98.19 226 LEU A N 1
ATOM 1743 C CA . LEU A 1 226 ? 12.197 -6.587 9.224 1.00 98.19 226 LEU A CA 1
ATOM 1744 C C . LEU A 1 226 ? 11.596 -6.740 7.824 1.00 98.19 226 LEU A C 1
ATOM 1746 O O . LEU A 1 226 ? 11.197 -7.846 7.460 1.00 98.19 226 LEU A O 1
ATOM 1750 N N . LEU A 1 227 ? 11.541 -5.648 7.057 1.00 98.56 227 LEU A N 1
ATOM 1751 C CA . LEU A 1 227 ? 10.989 -5.642 5.703 1.00 98.56 227 LEU A CA 1
ATOM 1752 C C . LEU A 1 227 ? 11.807 -6.549 4.779 1.00 98.56 227 LEU A C 1
ATOM 1754 O O . LEU A 1 227 ? 11.242 -7.444 4.161 1.00 98.56 227 LEU A O 1
ATOM 1758 N N . THR A 1 228 ? 13.135 -6.404 4.759 1.00 98.31 228 THR A N 1
ATOM 1759 C CA . THR A 1 228 ? 14.033 -7.251 3.956 1.00 98.31 228 THR A CA 1
ATOM 1760 C C . THR A 1 228 ? 13.863 -8.732 4.288 1.00 98.31 228 THR A C 1
ATOM 1762 O O . THR A 1 228 ? 13.761 -9.567 3.391 1.00 98.31 228 THR A O 1
ATOM 1765 N N . ASN A 1 229 ? 13.749 -9.070 5.576 1.00 97.88 229 ASN A N 1
ATOM 1766 C CA . ASN A 1 229 ? 13.489 -10.445 6.000 1.00 97.88 229 ASN A CA 1
ATOM 1767 C C . ASN A 1 229 ? 12.115 -10.957 5.540 1.00 97.88 229 ASN A C 1
ATOM 1769 O O . ASN A 1 229 ? 11.990 -12.130 5.202 1.00 97.88 229 ASN A O 1
ATOM 1773 N N . ALA A 1 230 ? 11.086 -10.106 5.531 1.00 98.12 230 ALA A N 1
ATOM 1774 C CA . ALA A 1 230 ? 9.759 -10.474 5.042 1.00 98.12 230 ALA A CA 1
ATOM 1775 C C . ALA A 1 230 ? 9.744 -10.693 3.521 1.00 98.12 230 ALA A C 1
ATOM 1777 O O . ALA A 1 230 ? 9.091 -11.627 3.067 1.00 98.12 230 ALA A O 1
ATOM 1778 N N . VAL A 1 231 ? 10.502 -9.902 2.750 1.00 98.31 231 VAL A N 1
ATOM 1779 C CA . VAL A 1 231 ? 10.708 -10.143 1.311 1.00 98.31 231 VAL A CA 1
ATOM 1780 C C . VAL A 1 231 ? 11.375 -11.499 1.085 1.00 98.31 231 VAL A C 1
ATOM 1782 O O . VAL A 1 231 ? 10.855 -12.313 0.329 1.00 98.31 231 VAL A O 1
ATOM 1785 N N . ALA A 1 232 ? 12.473 -11.781 1.793 1.00 96.94 232 ALA A N 1
ATOM 1786 C CA . ALA A 1 232 ? 13.211 -13.039 1.656 1.00 96.94 232 ALA A CA 1
ATOM 1787 C C . ALA A 1 232 ? 12.389 -14.283 2.046 1.00 96.94 232 ALA A C 1
ATOM 1789 O O . ALA A 1 232 ? 12.619 -15.365 1.516 1.00 96.94 232 ALA A O 1
ATOM 1790 N N . GLN A 1 233 ? 11.436 -14.143 2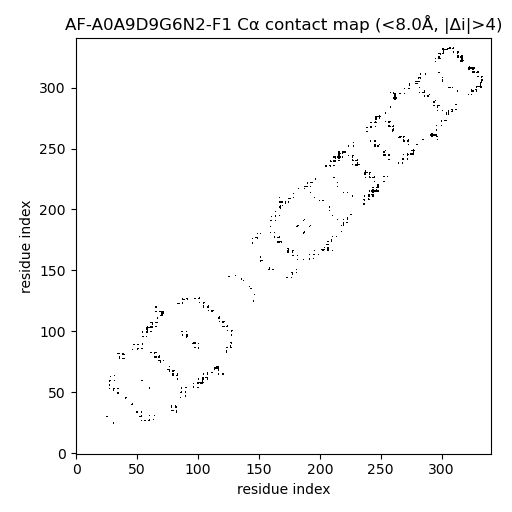.972 1.00 95.25 233 GLN A N 1
ATOM 1791 C CA . GLN A 1 233 ? 10.541 -15.232 3.383 1.00 95.25 233 GLN A CA 1
ATOM 1792 C C . GLN A 1 233 ? 9.419 -15.521 2.377 1.00 95.25 233 GLN A C 1
ATOM 1794 O O . GLN A 1 233 ? 8.820 -16.593 2.451 1.00 95.25 233 GLN A O 1
ATOM 1799 N N . GLY A 1 234 ? 9.128 -14.600 1.455 1.00 91.81 234 GLY A N 1
ATOM 1800 C CA . GLY A 1 234 ? 8.078 -14.774 0.454 1.00 91.81 234 GLY A CA 1
ATOM 1801 C C . GLY A 1 234 ? 6.651 -14.721 1.020 1.00 91.81 234 GLY A C 1
ATOM 1802 O O . GLY A 1 234 ? 6.392 -14.245 2.131 1.00 91.81 234 GLY A O 1
ATOM 1803 N N . GLY A 1 235 ? 5.700 -15.205 0.219 1.00 90.81 235 GLY A N 1
ATOM 1804 C CA . GLY A 1 235 ? 4.274 -15.222 0.554 1.00 90.81 235 GLY A CA 1
ATOM 1805 C C . GLY A 1 235 ? 3.618 -13.838 0.535 1.00 90.81 235 GLY A C 1
ATOM 1806 O O . GLY A 1 235 ? 4.200 -12.847 0.087 1.00 90.81 235 GLY A O 1
ATOM 1807 N N . LYS A 1 236 ? 2.387 -13.744 1.054 1.00 89.19 236 LYS A N 1
ATOM 1808 C CA . LYS A 1 236 ? 1.626 -12.483 1.072 1.00 89.19 236 LYS A CA 1
ATOM 1809 C C . LYS A 1 236 ? 2.377 -11.317 1.748 1.00 89.19 236 LYS A C 1
ATOM 1811 O O . LYS A 1 236 ? 2.309 -10.207 1.216 1.00 89.19 236 LYS A O 1
ATOM 1816 N N . PRO A 1 237 ? 3.129 -11.513 2.857 1.00 95.62 237 PRO A N 1
ATOM 1817 C CA . PRO A 1 237 ? 3.865 -10.423 3.496 1.00 95.62 237 PRO A CA 1
ATOM 1818 C C . PRO A 1 237 ? 4.991 -9.834 2.638 1.00 95.62 237 PRO A C 1
ATOM 1820 O O . PRO A 1 237 ? 5.312 -8.660 2.812 1.00 95.62 237 PRO A O 1
ATOM 1823 N N . ALA A 1 238 ? 5.576 -10.592 1.702 1.00 97.56 238 ALA A N 1
ATOM 1824 C CA . ALA A 1 238 ? 6.654 -10.085 0.853 1.00 97.56 238 ALA A CA 1
ATOM 1825 C C . ALA A 1 238 ? 6.199 -8.890 0.002 1.00 97.56 238 ALA A C 1
ATOM 1827 O O . ALA A 1 238 ? 6.906 -7.889 -0.077 1.00 97.56 238 ALA A O 1
ATOM 1828 N N . LYS A 1 239 ? 4.978 -8.936 -0.545 1.00 93.44 239 LYS A N 1
ATOM 1829 C CA . LYS A 1 239 ? 4.399 -7.841 -1.343 1.00 93.44 239 LYS A CA 1
ATOM 1830 C C . LYS A 1 239 ? 4.212 -6.563 -0.524 1.00 93.44 239 LYS A C 1
ATOM 1832 O O . LYS A 1 239 ? 4.575 -5.478 -0.975 1.00 93.44 239 LYS A O 1
ATOM 1837 N N . ALA A 1 240 ? 3.716 -6.700 0.707 1.00 93.88 240 ALA A N 1
ATOM 1838 C CA . ALA A 1 240 ? 3.574 -5.575 1.630 1.00 93.88 240 ALA A CA 1
ATOM 1839 C C . ALA A 1 240 ? 4.941 -4.982 2.017 1.00 93.88 240 ALA A C 1
ATOM 1841 O O . ALA A 1 240 ? 5.098 -3.764 2.084 1.00 93.88 240 ALA A O 1
ATOM 1842 N N . ALA A 1 241 ? 5.950 -5.833 2.224 1.00 98.50 241 ALA A N 1
ATOM 1843 C CA . ALA A 1 241 ? 7.308 -5.397 2.532 1.00 98.50 241 ALA A CA 1
ATOM 1844 C C . ALA A 1 241 ? 7.989 -4.687 1.350 1.00 98.50 241 ALA A C 1
ATOM 1846 O O . ALA A 1 241 ? 8.659 -3.681 1.563 1.00 98.50 241 ALA A O 1
ATOM 1847 N N . ILE A 1 242 ? 7.783 -5.165 0.120 1.00 97.94 242 ILE A N 1
ATOM 1848 C CA . ILE A 1 242 ? 8.257 -4.522 -1.115 1.00 97.94 242 ILE A CA 1
ATOM 1849 C C . ILE A 1 242 ? 7.678 -3.112 -1.246 1.00 97.94 242 ILE A C 1
ATOM 1851 O O . ILE A 1 242 ? 8.418 -2.154 -1.464 1.00 97.94 242 ILE A O 1
ATOM 1855 N N . GLU A 1 243 ? 6.367 -2.956 -1.046 1.00 94.62 243 GLU A N 1
ATOM 1856 C CA . GLU A 1 243 ? 5.741 -1.634 -1.071 1.00 94.62 243 GLU A CA 1
ATOM 1857 C C . GLU A 1 243 ? 6.295 -0.717 0.027 1.00 94.62 243 GLU A C 1
ATOM 1859 O O . GLU A 1 243 ? 6.603 0.449 -0.231 1.00 94.62 243 GLU A O 1
ATOM 1864 N N . ALA A 1 244 ? 6.469 -1.244 1.240 1.00 96.62 244 ALA A N 1
ATOM 1865 C CA . ALA A 1 244 ? 7.015 -0.485 2.357 1.00 96.62 244 ALA A CA 1
ATOM 1866 C C . ALA A 1 244 ? 8.461 -0.025 2.105 1.00 96.62 244 ALA A C 1
ATOM 1868 O O . ALA A 1 244 ? 8.779 1.141 2.339 1.00 96.62 244 ALA A O 1
ATOM 1869 N N . LEU A 1 245 ? 9.322 -0.900 1.574 1.00 98.25 245 LEU A N 1
ATOM 1870 C CA . LEU A 1 245 ? 10.691 -0.554 1.175 1.00 98.25 245 LEU A CA 1
ATOM 1871 C C . LEU A 1 245 ? 10.699 0.524 0.088 1.00 98.25 245 LEU A C 1
ATOM 1873 O O . LEU A 1 245 ? 11.484 1.467 0.178 1.00 98.25 245 LEU A O 1
ATOM 1877 N N . GLY A 1 246 ? 9.780 0.434 -0.878 1.00 95.69 246 GLY A N 1
ATOM 1878 C CA . GLY A 1 246 ? 9.598 1.447 -1.916 1.00 95.69 246 GLY A CA 1
ATOM 1879 C C . GLY A 1 246 ? 9.263 2.829 -1.359 1.00 95.69 246 GLY A C 1
ATOM 1880 O O . GLY A 1 246 ? 9.799 3.823 -1.835 1.00 95.69 246 GLY A O 1
ATOM 1881 N N . LYS A 1 247 ? 8.421 2.903 -0.320 1.00 93.31 247 LYS A N 1
ATOM 1882 C CA . LYS A 1 247 ? 8.045 4.168 0.342 1.00 93.31 247 LYS A CA 1
ATOM 1883 C C . LYS A 1 247 ? 9.161 4.749 1.214 1.00 93.31 247 LYS A C 1
ATOM 1885 O O . LYS A 1 247 ? 9.287 5.972 1.298 1.00 93.31 247 LYS A O 1
ATOM 1890 N N . ILE A 1 248 ? 9.938 3.891 1.880 1.00 95.69 248 ILE A N 1
ATOM 1891 C CA . ILE A 1 248 ? 11.023 4.315 2.777 1.00 95.69 248 ILE A CA 1
ATOM 1892 C C . ILE A 1 248 ? 12.242 4.792 1.979 1.00 95.69 248 ILE A C 1
ATOM 1894 O O . ILE A 1 248 ? 12.831 5.816 2.322 1.00 95.69 248 ILE A O 1
ATOM 1898 N N . GLY A 1 249 ? 12.617 4.075 0.921 1.00 94.62 249 GLY A N 1
ATOM 1899 C CA . GLY A 1 249 ? 13.785 4.402 0.110 1.00 94.62 249 GLY A CA 1
ATOM 1900 C C . GLY A 1 249 ? 15.132 4.064 0.767 1.00 94.62 249 GLY A C 1
ATOM 1901 O O . GLY A 1 249 ? 15.198 3.453 1.837 1.00 94.62 249 GLY A O 1
ATOM 1902 N N . GLY A 1 250 ? 16.223 4.501 0.134 1.00 94.56 250 GLY A N 1
ATOM 1903 C CA . GLY A 1 250 ? 17.610 4.265 0.561 1.00 94.56 250 GLY A CA 1
ATOM 1904 C C . GLY A 1 250 ? 18.272 3.073 -0.135 1.00 94.56 250 GLY A C 1
ATOM 1905 O O . GLY A 1 250 ? 17.593 2.168 -0.606 1.00 94.56 250 GLY A O 1
ATOM 1906 N N . GLU A 1 251 ? 19.602 3.081 -0.195 1.00 93.31 251 GLU A N 1
ATOM 1907 C CA . GLU A 1 251 ? 20.407 2.146 -1.001 1.00 93.31 251 GLU A CA 1
ATOM 1908 C C . GLU A 1 251 ? 20.156 0.664 -0.664 1.00 93.31 251 GLU A C 1
ATOM 1910 O O . GLU A 1 251 ? 20.049 -0.188 -1.544 1.00 93.31 251 GLU A O 1
ATOM 1915 N N . ASP A 1 252 ? 19.972 0.352 0.618 1.00 93.19 252 ASP A N 1
ATOM 1916 C CA . ASP A 1 252 ? 19.648 -0.995 1.087 1.00 93.19 252 ASP A CA 1
ATOM 1917 C C . ASP A 1 252 ? 18.272 -1.475 0.597 1.00 93.19 252 ASP A C 1
ATOM 1919 O O . ASP A 1 252 ? 18.124 -2.627 0.184 1.00 93.19 252 ASP A O 1
ATOM 1923 N N . ALA A 1 253 ? 17.273 -0.589 0.597 1.00 96.69 253 ALA A N 1
ATOM 1924 C CA . ALA A 1 253 ? 15.951 -0.869 0.051 1.00 96.69 253 ALA A CA 1
ATOM 1925 C C . ALA A 1 253 ? 15.992 -0.997 -1.478 1.00 96.69 253 ALA A C 1
ATOM 1927 O O . ALA A 1 253 ? 15.400 -1.928 -2.021 1.00 96.69 253 ALA A O 1
ATOM 1928 N N . GLU A 1 254 ? 16.719 -0.110 -2.164 1.00 96.94 254 GLU A N 1
ATOM 1929 C CA . GLU A 1 254 ? 16.913 -0.154 -3.618 1.00 96.94 254 GLU A CA 1
ATOM 1930 C C . GLU A 1 254 ? 17.467 -1.512 -4.047 1.00 96.94 254 GLU A C 1
ATOM 1932 O O . GLU A 1 254 ? 16.875 -2.174 -4.902 1.00 96.94 254 GLU A O 1
ATOM 1937 N N . LYS A 1 255 ? 18.536 -1.978 -3.392 1.00 95.88 255 LYS A N 1
ATOM 1938 C CA . LYS A 1 255 ? 19.145 -3.274 -3.695 1.00 95.88 255 LYS A CA 1
ATOM 1939 C C . LYS A 1 255 ? 18.149 -4.426 -3.548 1.00 95.88 255 LYS A C 1
ATOM 1941 O O . LYS A 1 255 ? 18.037 -5.257 -4.447 1.00 95.88 255 LYS A O 1
ATOM 1946 N N . VAL A 1 256 ? 17.405 -4.469 -2.438 1.00 97.94 256 VAL A N 1
ATOM 1947 C CA . VAL A 1 256 ? 16.407 -5.525 -2.192 1.00 97.94 256 VAL A CA 1
ATOM 1948 C C . VAL A 1 256 ? 15.329 -5.525 -3.273 1.00 97.94 256 VAL A C 1
ATOM 1950 O O . VAL A 1 256 ? 14.956 -6.590 -3.755 1.00 97.94 256 VAL A O 1
ATOM 1953 N N . LEU A 1 257 ? 14.845 -4.349 -3.673 1.00 98.44 257 LEU A N 1
ATOM 1954 C CA . LEU A 1 257 ? 13.814 -4.222 -4.701 1.00 98.44 257 LEU A CA 1
ATOM 195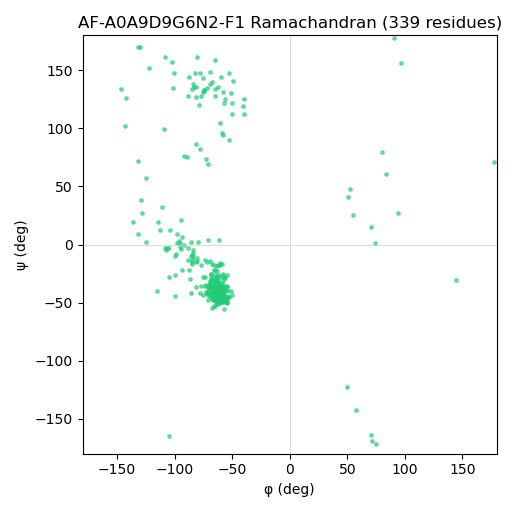5 C C . LEU A 1 257 ? 14.329 -4.598 -6.094 1.00 98.44 257 LEU A C 1
ATOM 1957 O O . LEU A 1 257 ? 13.640 -5.312 -6.820 1.00 98.44 257 LEU A O 1
ATOM 1961 N N . ILE A 1 258 ? 15.542 -4.175 -6.459 1.00 98.00 258 ILE A N 1
ATOM 1962 C CA . ILE A 1 258 ? 16.187 -4.573 -7.719 1.00 98.00 258 ILE A CA 1
ATOM 1963 C C . ILE A 1 258 ? 16.347 -6.095 -7.777 1.00 98.00 258 ILE A C 1
ATOM 1965 O O . ILE A 1 258 ? 16.132 -6.698 -8.828 1.00 98.00 258 ILE A O 1
ATOM 1969 N N . ASP A 1 259 ? 16.671 -6.735 -6.653 1.00 97.19 259 ASP A N 1
ATOM 1970 C CA . ASP A 1 259 ? 16.811 -8.189 -6.567 1.00 97.19 259 ASP A CA 1
ATOM 1971 C C . ASP A 1 259 ? 15.492 -8.953 -6.787 1.00 97.19 259 ASP A C 1
ATOM 1973 O O . ASP A 1 259 ? 15.539 -10.133 -7.126 1.00 97.19 259 ASP A O 1
ATOM 1977 N N . GLN A 1 260 ? 14.331 -8.294 -6.683 1.00 98.19 260 GLN A N 1
ATOM 1978 C CA . GLN A 1 260 ? 13.020 -8.887 -6.987 1.00 98.19 260 GLN A CA 1
ATOM 1979 C C . GLN A 1 260 ? 12.598 -8.763 -8.462 1.00 98.19 260 GLN A C 1
ATOM 1981 O O . GLN A 1 260 ? 11.637 -9.416 -8.881 1.00 98.19 260 GLN A O 1
ATOM 1986 N N . LEU A 1 261 ? 13.279 -7.937 -9.263 1.00 98.19 261 LEU A N 1
ATOM 1987 C CA . LEU A 1 261 ? 12.958 -7.778 -10.682 1.00 98.19 261 LEU A CA 1
ATOM 1988 C C . LEU A 1 261 ? 13.256 -9.059 -11.468 1.00 98.19 261 LEU A C 1
ATOM 1990 O O . LEU A 1 261 ? 14.274 -9.715 -11.257 1.00 98.19 261 LEU A O 1
ATOM 1994 N N . GLY A 1 262 ? 12.363 -9.397 -12.398 1.00 95.69 262 GLY A N 1
ATOM 1995 C CA . GLY A 1 262 ? 12.401 -10.648 -13.161 1.00 95.69 262 GLY A CA 1
ATOM 1996 C C . GLY A 1 262 ? 11.981 -11.901 -12.380 1.00 95.69 262 GLY A C 1
ATOM 1997 O O . GLY A 1 262 ? 12.023 -12.988 -12.941 1.00 95.69 262 GLY A O 1
ATOM 1998 N N . GLY A 1 263 ? 11.590 -11.771 -11.107 1.00 95.38 263 GLY A N 1
ATOM 1999 C CA . GLY A 1 263 ? 11.082 -12.872 -10.282 1.00 95.38 263 GLY A CA 1
ATOM 2000 C C . GLY A 1 263 ? 9.563 -12.842 -10.080 1.00 95.38 263 GLY A C 1
ATOM 2001 O O . GLY A 1 263 ? 8.835 -12.100 -10.737 1.00 95.38 263 GLY A O 1
ATOM 2002 N N . GLU A 1 264 ? 9.081 -13.619 -9.106 1.00 94.31 264 GLU A N 1
ATOM 2003 C CA . GLU A 1 264 ? 7.653 -13.717 -8.751 1.00 94.31 264 GLU A CA 1
ATOM 2004 C C . GLU A 1 264 ? 7.035 -12.362 -8.361 1.00 94.31 264 GLU A C 1
ATOM 2006 O O . GLU A 1 264 ? 5.895 -12.072 -8.715 1.00 94.31 264 GLU A O 1
ATOM 2011 N N . ASN A 1 265 ? 7.801 -11.501 -7.681 1.00 94.69 265 ASN A N 1
ATOM 2012 C CA . ASN A 1 265 ? 7.349 -10.181 -7.229 1.00 94.69 265 ASN A CA 1
ATOM 2013 C C . ASN A 1 265 ? 7.702 -9.046 -8.207 1.00 94.69 265 ASN A C 1
ATOM 2015 O O . ASN A 1 265 ? 7.791 -7.882 -7.803 1.00 94.69 265 ASN A O 1
ATOM 2019 N N . ASN A 1 266 ? 7.962 -9.361 -9.481 1.00 96.81 266 ASN A N 1
ATOM 2020 C CA . ASN A 1 266 ? 8.442 -8.380 -10.451 1.00 96.81 266 ASN A CA 1
ATOM 2021 C C . ASN A 1 266 ? 7.517 -7.157 -10.565 1.00 96.81 266 ASN A C 1
ATOM 2023 O O . ASN A 1 266 ? 7.998 -6.027 -10.578 1.00 96.81 266 ASN A O 1
ATOM 2027 N N . ALA A 1 267 ? 6.199 -7.364 -10.623 1.00 93.62 267 ALA A N 1
ATOM 2028 C CA . ALA A 1 267 ? 5.239 -6.273 -10.788 1.00 93.62 267 ALA A CA 1
ATOM 2029 C C . ALA A 1 267 ? 5.235 -5.321 -9.579 1.00 93.62 267 ALA A C 1
ATOM 2031 O O . ALA A 1 267 ? 5.269 -4.098 -9.737 1.00 93.62 267 ALA A O 1
ATOM 2032 N N . GLU A 1 268 ? 5.236 -5.871 -8.365 1.00 92.00 268 GLU A N 1
ATOM 2033 C CA . GLU A 1 268 ? 5.264 -5.108 -7.122 1.00 92.00 268 GLU A CA 1
ATOM 2034 C C . GLU A 1 268 ? 6.580 -4.342 -6.963 1.00 92.00 268 GLU A C 1
ATOM 2036 O O . GLU A 1 268 ? 6.558 -3.152 -6.640 1.00 92.00 268 GLU A O 1
ATOM 2041 N N . ALA A 1 269 ? 7.713 -4.995 -7.233 1.00 97.81 269 ALA A N 1
ATOM 2042 C CA . ALA A 1 269 ? 9.036 -4.389 -7.133 1.00 97.81 269 ALA A CA 1
ATOM 2043 C C . ALA A 1 269 ? 9.246 -3.290 -8.178 1.00 97.81 269 ALA A C 1
ATOM 2045 O O . ALA A 1 269 ? 9.733 -2.210 -7.848 1.00 97.81 269 ALA A O 1
ATOM 2046 N N . PHE A 1 270 ? 8.809 -3.523 -9.418 1.00 97.75 270 PHE A N 1
ATOM 2047 C CA . PHE A 1 270 ? 8.856 -2.522 -10.477 1.00 97.75 270 PHE A CA 1
ATOM 2048 C C . PHE A 1 270 ? 8.044 -1.279 -10.100 1.00 97.75 270 PHE A C 1
ATOM 2050 O O . PHE A 1 270 ? 8.559 -0.165 -10.169 1.00 97.75 270 PHE A O 1
ATOM 2057 N N . ARG A 1 271 ? 6.802 -1.453 -9.620 1.00 94.94 271 ARG A N 1
ATOM 2058 C CA . ARG A 1 271 ? 5.958 -0.339 -9.154 1.00 94.94 271 ARG A CA 1
ATOM 2059 C C . ARG A 1 271 ? 6.611 0.422 -7.998 1.00 94.94 271 ARG A C 1
ATOM 2061 O O . ARG A 1 271 ? 6.624 1.651 -8.012 1.00 94.94 271 ARG A O 1
ATOM 2068 N N . ALA A 1 272 ? 7.162 -0.294 -7.018 1.00 94.00 272 ALA A N 1
ATOM 2069 C CA . ALA A 1 272 ? 7.869 0.307 -5.890 1.00 94.00 272 ALA A CA 1
ATOM 2070 C C . ALA A 1 272 ? 9.075 1.143 -6.356 1.00 94.00 272 ALA A C 1
ATOM 2072 O O . ALA A 1 272 ? 9.248 2.272 -5.900 1.00 94.00 272 ALA A O 1
ATOM 2073 N N . LEU A 1 273 ? 9.859 0.631 -7.311 1.00 97.75 273 LEU A N 1
ATOM 2074 C CA . LEU A 1 273 ? 11.008 1.332 -7.888 1.00 97.75 273 LEU A CA 1
ATOM 2075 C C . LEU A 1 273 ? 10.597 2.537 -8.755 1.00 97.75 273 LEU A C 1
ATOM 2077 O O . LEU A 1 273 ? 11.265 3.570 -8.732 1.00 97.75 273 LEU A O 1
ATOM 2081 N N . CYS A 1 274 ? 9.464 2.469 -9.461 1.00 94.25 274 CYS A N 1
ATOM 2082 C CA . CYS A 1 274 ? 8.917 3.605 -10.211 1.00 94.25 274 CYS A CA 1
ATOM 2083 C C . CYS A 1 274 ? 8.608 4.815 -9.314 1.00 94.25 274 CYS A C 1
ATOM 2085 O O . CYS A 1 274 ? 8.850 5.958 -9.711 1.00 94.25 274 CYS A O 1
ATOM 2087 N N . SER A 1 275 ? 8.111 4.576 -8.099 1.00 89.06 275 SER A N 1
ATOM 2088 C CA . SER A 1 275 ? 7.792 5.618 -7.113 1.00 89.06 275 SER A CA 1
ATOM 2089 C C . SER A 1 275 ? 8.892 5.835 -6.066 1.00 89.06 275 SER A C 1
ATOM 2091 O O . SER A 1 275 ? 8.674 6.570 -5.105 1.00 89.06 275 SER A O 1
ATOM 2093 N N . PHE A 1 276 ? 10.068 5.226 -6.246 1.00 94.44 276 PHE A N 1
ATOM 2094 C CA . PHE A 1 276 ? 11.136 5.238 -5.249 1.00 94.44 276 PHE A CA 1
ATOM 2095 C C . PHE A 1 276 ? 11.658 6.661 -4.970 1.00 94.44 276 PHE A C 1
ATOM 2097 O O . PHE A 1 276 ? 11.890 7.429 -5.919 1.00 94.44 276 PHE A O 1
ATOM 2104 N N . PRO A 1 277 ? 11.862 7.039 -3.695 1.00 91.06 277 PRO A N 1
ATOM 2105 C CA . PRO A 1 277 ? 12.455 8.319 -3.333 1.00 91.06 277 PRO A CA 1
ATOM 2106 C C . PRO A 1 277 ? 13.909 8.431 -3.808 1.00 91.06 277 PRO A C 1
ATOM 2108 O O . PRO A 1 277 ? 14.744 7.600 -3.465 1.00 91.06 277 PRO A O 1
ATOM 2111 N N . GLY A 1 278 ? 14.230 9.507 -4.529 1.00 90.44 278 GLY A N 1
ATOM 2112 C CA . GLY A 1 278 ? 15.597 9.795 -4.981 1.00 90.44 278 GLY A CA 1
ATOM 2113 C C . GLY A 1 278 ? 15.943 9.216 -6.355 1.00 90.44 278 GLY A C 1
ATOM 2114 O O . GLY A 1 278 ? 15.125 8.578 -7.012 1.00 90.44 278 GLY A O 1
ATOM 2115 N N . LYS A 1 279 ? 17.156 9.497 -6.836 1.00 90.19 279 LYS A N 1
ATOM 2116 C CA . LYS A 1 279 ? 17.643 8.951 -8.111 1.00 90.19 279 LYS A CA 1
ATOM 2117 C C . LYS A 1 279 ? 18.013 7.477 -7.943 1.00 90.19 279 LYS A C 1
ATOM 2119 O O . LYS A 1 279 ? 18.562 7.118 -6.912 1.00 90.19 279 LYS A O 1
ATOM 2124 N N . LEU A 1 280 ? 17.746 6.671 -8.969 1.00 93.12 280 LEU A N 1
ATOM 2125 C CA . LEU A 1 280 ? 18.184 5.276 -9.037 1.00 93.12 280 LEU A CA 1
ATOM 2126 C C . LEU A 1 280 ? 19.406 5.174 -9.943 1.00 93.12 280 LEU A C 1
ATOM 2128 O O . LEU A 1 280 ? 19.388 5.732 -11.045 1.00 93.12 280 LEU A O 1
ATOM 2132 N N . ASN A 1 281 ? 20.426 4.436 -9.510 1.00 88.00 281 ASN A N 1
ATOM 2133 C CA . ASN A 1 281 ? 21.587 4.136 -10.342 1.00 88.00 281 ASN A CA 1
ATOM 2134 C C . ASN A 1 281 ? 21.569 2.658 -10.732 1.00 88.00 281 ASN A C 1
ATOM 2136 O O . ASN A 1 281 ? 21.981 1.783 -9.979 1.00 88.00 281 ASN A O 1
ATOM 2140 N N . LEU A 1 282 ? 21.094 2.389 -11.946 1.00 94.06 282 LEU A N 1
ATOM 2141 C CA . LEU A 1 282 ? 20.864 1.027 -12.423 1.00 94.06 282 LEU A CA 1
ATOM 2142 C C . LEU A 1 282 ? 22.033 0.455 -13.229 1.00 94.06 282 LEU A C 1
ATOM 2144 O O . LEU A 1 282 ? 21.929 -0.669 -13.709 1.00 94.06 282 LEU A O 1
ATOM 2148 N N . THR A 1 283 ? 23.129 1.198 -13.407 1.00 93.12 283 THR A N 1
ATOM 2149 C CA . THR A 1 283 ? 24.208 0.829 -14.337 1.00 93.12 283 THR A CA 1
ATOM 2150 C C . THR A 1 283 ? 24.834 -0.521 -13.993 1.00 93.12 283 THR A C 1
ATOM 2152 O O . THR A 1 283 ? 24.953 -1.386 -14.860 1.00 93.12 283 THR A O 1
ATOM 2155 N N . GLU A 1 284 ? 25.184 -0.744 -12.725 1.00 93.50 284 GLU A N 1
ATOM 2156 C CA . GLU A 1 284 ? 25.760 -2.020 -12.285 1.00 93.50 284 GLU A CA 1
ATOM 2157 C C . GLU A 1 284 ? 24.755 -3.170 -12.417 1.00 93.50 284 GLU A C 1
ATOM 2159 O O . GLU A 1 284 ? 25.084 -4.228 -12.956 1.00 93.50 284 GLU A O 1
ATOM 2164 N N . ALA A 1 285 ? 23.506 -2.942 -12.001 1.00 95.69 285 ALA A N 1
ATOM 2165 C CA . ALA A 1 285 ? 22.441 -3.935 -12.089 1.00 95.69 285 ALA A CA 1
ATOM 2166 C C . ALA A 1 285 ? 22.140 -4.335 -13.543 1.00 95.69 285 ALA A C 1
ATOM 2168 O O . ALA A 1 285 ? 21.959 -5.516 -13.827 1.00 95.69 285 ALA A O 1
ATOM 2169 N N . LEU A 1 286 ? 22.116 -3.372 -14.469 1.00 96.19 286 LEU A N 1
ATOM 2170 C CA . LEU A 1 286 ? 21.910 -3.597 -15.902 1.00 96.19 286 LEU A CA 1
ATOM 2171 C C . LEU A 1 286 ? 23.044 -4.407 -16.530 1.00 96.19 286 LEU A C 1
ATOM 2173 O O . LEU A 1 286 ? 22.780 -5.279 -17.357 1.00 96.19 286 LEU A O 1
ATOM 2177 N N . ASN A 1 287 ? 24.289 -4.131 -16.136 1.00 94.19 287 ASN A N 1
ATOM 2178 C CA . ASN A 1 287 ? 25.454 -4.852 -16.643 1.00 94.19 287 ASN A CA 1
ATOM 2179 C C . ASN A 1 287 ? 25.489 -6.307 -16.157 1.00 94.19 287 ASN A C 1
ATOM 2181 O O . ASN A 1 287 ? 25.918 -7.182 -16.903 1.00 94.19 287 ASN A O 1
ATOM 2185 N N . ALA A 1 288 ? 25.045 -6.562 -14.924 1.00 95.81 288 ALA A N 1
ATOM 2186 C CA . ALA A 1 288 ? 25.076 -7.892 -14.319 1.00 95.81 288 ALA A CA 1
ATOM 2187 C C . ALA A 1 288 ? 23.840 -8.758 -14.628 1.00 95.81 288 ALA A C 1
ATOM 2189 O O . ALA A 1 288 ? 23.897 -9.978 -14.482 1.00 95.81 288 ALA A O 1
ATOM 2190 N N . ALA A 1 289 ? 22.706 -8.151 -14.987 1.00 96.88 289 ALA A N 1
ATOM 2191 C CA . ALA A 1 289 ? 21.450 -8.868 -15.170 1.00 96.88 289 ALA A CA 1
ATOM 2192 C C . ALA A 1 289 ? 21.325 -9.535 -16.547 1.00 96.88 289 ALA A C 1
ATOM 2194 O O . ALA A 1 289 ? 21.738 -8.993 -17.570 1.00 96.88 289 ALA A O 1
ATOM 2195 N N . GLU A 1 290 ? 20.624 -10.667 -16.561 1.00 96.00 290 GLU A N 1
ATOM 2196 C CA . GLU A 1 290 ? 20.216 -11.414 -17.752 1.00 96.00 290 GLU A CA 1
ATOM 2197 C C . GLU A 1 290 ? 18.720 -11.778 -17.655 1.00 96.00 290 GLU A C 1
ATOM 2199 O O . GLU A 1 290 ? 18.084 -11.585 -16.611 1.00 96.00 290 GLU A O 1
ATOM 2204 N N . GLY A 1 291 ? 18.138 -12.272 -18.750 1.00 97.06 291 GLY A N 1
ATOM 2205 C CA . GLY A 1 291 ? 16.745 -12.710 -18.835 1.00 97.06 291 GLY A CA 1
ATOM 2206 C C . GLY A 1 291 ? 15.731 -11.622 -18.462 1.00 97.06 291 GLY A C 1
ATOM 2207 O O . GLY A 1 291 ? 15.916 -10.434 -18.748 1.00 97.06 291 GLY A O 1
ATOM 2208 N N . ASP A 1 292 ? 14.659 -12.031 -17.781 1.00 97.75 292 ASP A N 1
ATOM 2209 C CA . ASP A 1 292 ? 13.541 -11.155 -17.405 1.00 97.75 292 ASP A CA 1
ATOM 2210 C C . ASP A 1 292 ? 13.949 -10.014 -16.465 1.00 97.75 292 ASP A C 1
ATOM 2212 O O . ASP A 1 292 ? 13.351 -8.930 -16.498 1.00 97.75 292 ASP A O 1
ATOM 2216 N N . LYS A 1 293 ? 15.002 -10.212 -15.658 1.00 98.31 293 LYS A N 1
ATOM 2217 C CA . LYS A 1 293 ? 15.550 -9.155 -14.799 1.00 98.31 293 LYS A CA 1
ATOM 2218 C C . LYS A 1 293 ? 16.135 -8.029 -15.644 1.00 98.31 293 LYS A C 1
ATOM 2220 O O . LYS A 1 293 ? 15.832 -6.864 -15.387 1.00 98.31 293 LYS A O 1
ATOM 2225 N N . LYS A 1 294 ? 16.905 -8.357 -16.690 1.00 98.25 294 LYS A N 1
ATOM 2226 C CA . LYS A 1 294 ? 17.477 -7.354 -17.604 1.00 98.25 294 LYS A CA 1
ATOM 2227 C C . LYS A 1 294 ? 16.385 -6.583 -18.340 1.00 98.25 294 LYS A C 1
ATOM 2229 O O . LYS A 1 294 ? 16.421 -5.356 -18.375 1.00 98.25 294 LYS A O 1
ATOM 2234 N N . LEU A 1 295 ? 15.366 -7.285 -18.845 1.00 98.44 295 LEU A N 1
ATOM 2235 C CA . LEU A 1 295 ? 14.214 -6.661 -19.508 1.00 98.44 295 LEU A CA 1
ATOM 2236 C C . LEU A 1 295 ? 13.465 -5.695 -18.579 1.00 98.44 295 LEU A C 1
ATOM 2238 O O . LEU A 1 295 ? 13.081 -4.598 -18.989 1.00 98.44 295 LEU A O 1
ATOM 2242 N N . SER A 1 296 ? 13.279 -6.079 -17.318 1.00 98.44 296 SER A N 1
ATOM 2243 C CA . SER A 1 296 ? 12.605 -5.242 -16.322 1.00 98.44 296 SER A CA 1
ATOM 2244 C C . SER A 1 296 ? 13.445 -4.023 -15.934 1.00 98.44 296 SER A C 1
ATOM 2246 O O . SER A 1 296 ? 12.906 -2.925 -15.812 1.00 98.44 296 SER A O 1
ATOM 2248 N N . LEU A 1 297 ? 14.767 -4.177 -15.818 1.00 98.50 297 LEU A N 1
ATOM 2249 C CA . LEU A 1 297 ? 15.687 -3.067 -15.559 1.00 98.50 297 LEU A CA 1
ATOM 2250 C C . LEU A 1 297 ? 15.734 -2.058 -16.712 1.00 98.50 297 LEU A C 1
ATOM 2252 O O . LEU A 1 297 ? 15.744 -0.859 -16.450 1.00 98.50 297 LEU A O 1
ATOM 2256 N N . LEU A 1 298 ? 15.706 -2.508 -17.972 1.00 98.38 298 LEU A N 1
ATOM 2257 C CA . LEU A 1 298 ? 15.643 -1.615 -19.139 1.00 98.38 298 LEU A CA 1
ATOM 2258 C C . LEU A 1 298 ? 14.369 -0.758 -19.114 1.00 98.38 298 LEU A C 1
ATOM 2260 O O . LEU A 1 298 ? 14.429 0.467 -19.244 1.00 98.38 298 LEU A O 1
ATOM 2264 N N . LYS A 1 299 ? 13.217 -1.389 -18.854 1.00 98.25 299 LYS A N 1
ATOM 2265 C CA . LYS A 1 299 ? 11.937 -0.683 -18.682 1.00 98.25 299 LYS A CA 1
ATOM 2266 C C . LYS A 1 299 ? 11.989 0.310 -17.521 1.00 98.25 299 LYS A C 1
ATOM 2268 O O . LYS A 1 299 ? 11.500 1.431 -17.649 1.00 98.25 299 LYS A O 1
ATOM 2273 N N . LEU A 1 300 ? 12.597 -0.081 -16.401 1.00 97.94 300 LEU A N 1
ATOM 2274 C CA . LEU A 1 300 ? 12.701 0.769 -15.220 1.00 97.94 300 LEU A CA 1
ATOM 2275 C C . LEU A 1 300 ? 13.604 1.978 -15.480 1.00 97.94 300 LEU A C 1
ATOM 2277 O O . LEU A 1 300 ? 13.228 3.093 -15.128 1.00 97.94 300 LEU A O 1
ATOM 2281 N N . ALA A 1 301 ? 14.753 1.773 -16.131 1.00 97.19 301 ALA A N 1
ATOM 2282 C CA . ALA A 1 301 ? 15.681 2.839 -16.499 1.00 97.19 301 ALA A CA 1
ATOM 2283 C C . ALA A 1 301 ? 14.991 3.906 -17.357 1.00 97.19 301 ALA A C 1
ATOM 2285 O O . ALA A 1 301 ? 15.179 5.099 -17.123 1.00 97.19 301 ALA A O 1
ATOM 2286 N N . SER A 1 302 ? 14.131 3.480 -18.285 1.00 96.31 302 SER A N 1
ATOM 2287 C CA . SER A 1 302 ? 13.289 4.377 -19.077 1.00 96.31 302 SER A CA 1
ATOM 2288 C C . SER A 1 302 ? 12.264 5.121 -18.220 1.00 96.31 302 SER A C 1
ATOM 2290 O O . SER A 1 302 ? 12.230 6.352 -18.213 1.00 96.31 302 SER A O 1
ATOM 2292 N N . ALA A 1 303 ? 11.476 4.393 -17.422 1.00 95.88 303 ALA A N 1
ATOM 2293 C CA . ALA A 1 303 ? 10.427 4.968 -16.578 1.00 95.88 303 ALA A CA 1
ATOM 2294 C C . ALA A 1 303 ? 10.966 5.981 -15.551 1.00 95.88 303 ALA A C 1
ATOM 2296 O O . ALA A 1 303 ? 10.297 6.960 -15.221 1.00 95.88 303 ALA A O 1
ATOM 2297 N N . ARG A 1 304 ? 12.184 5.752 -15.051 1.00 94.75 304 ARG A N 1
ATOM 2298 C CA . ARG A 1 304 ? 12.861 6.583 -14.046 1.00 94.75 304 ARG A CA 1
ATOM 2299 C C . ARG A 1 304 ? 13.859 7.573 -14.631 1.00 94.75 304 ARG A C 1
ATOM 2301 O O . ARG A 1 304 ? 14.454 8.329 -13.867 1.00 94.75 304 ARG A O 1
ATOM 2308 N N . ARG A 1 305 ? 13.998 7.607 -15.960 1.00 94.31 305 ARG A N 1
ATOM 2309 C CA . ARG A 1 305 ? 14.913 8.496 -16.688 1.00 94.31 305 ARG A CA 1
ATOM 2310 C C . ARG A 1 305 ? 16.347 8.413 -16.163 1.00 94.31 305 ARG A C 1
ATOM 2312 O O . ARG A 1 305 ? 16.975 9.433 -15.886 1.00 94.31 305 ARG A O 1
ATOM 2319 N N . CYS A 1 306 ? 16.854 7.195 -15.997 1.00 93.62 306 CYS A N 1
ATOM 2320 C CA . CYS A 1 306 ? 18.217 6.927 -15.534 1.00 93.62 306 CYS A CA 1
ATOM 2321 C C . CYS A 1 306 ? 19.232 7.257 -16.642 1.00 93.62 306 CYS A C 1
ATOM 2323 O O . CYS A 1 306 ? 19.773 6.362 -17.290 1.00 93.62 306 CYS A O 1
ATOM 2325 N N . THR A 1 307 ? 19.457 8.550 -16.883 1.00 92.00 307 THR A N 1
ATOM 2326 C CA . THR A 1 307 ? 20.332 9.077 -17.947 1.00 92.00 307 THR A CA 1
ATOM 2327 C C . THR A 1 307 ? 21.769 8.563 -17.854 1.00 92.00 307 THR A C 1
ATOM 2329 O O . THR A 1 307 ? 22.447 8.409 -18.863 1.00 92.00 307 THR A O 1
ATOM 2332 N N . GLU A 1 308 ? 22.215 8.226 -16.648 1.00 91.06 308 GLU A N 1
ATOM 2333 C CA . GLU A 1 308 ? 23.535 7.688 -16.343 1.00 91.06 308 GLU A CA 1
ATOM 2334 C C . GLU A 1 308 ? 23.763 6.301 -16.982 1.00 91.06 308 GLU A C 1
ATOM 2336 O O . GLU A 1 308 ? 24.903 5.912 -17.219 1.00 91.06 308 GLU A O 1
ATOM 2341 N N . ALA A 1 309 ? 22.689 5.574 -17.319 1.00 92.31 309 ALA A N 1
ATOM 2342 C CA . ALA A 1 309 ? 22.746 4.278 -17.995 1.00 92.31 309 ALA A CA 1
ATOM 2343 C C . ALA A 1 309 ? 22.673 4.378 -19.536 1.00 92.31 309 ALA A C 1
ATOM 2345 O O . ALA A 1 309 ? 22.724 3.347 -20.212 1.00 92.31 309 ALA A O 1
ATOM 2346 N N . ALA A 1 310 ? 22.553 5.587 -20.106 1.00 92.69 310 ALA A N 1
ATOM 2347 C CA . ALA A 1 310 ? 22.299 5.802 -21.535 1.00 92.69 310 ALA A CA 1
ATOM 2348 C C . ALA A 1 310 ? 23.323 5.107 -22.441 1.00 92.69 310 ALA A C 1
ATOM 2350 O O . ALA A 1 310 ? 22.936 4.369 -23.345 1.00 92.69 310 ALA A O 1
ATOM 2351 N N . ASP A 1 311 ? 24.618 5.288 -22.175 1.00 91.44 311 ASP A N 1
ATOM 2352 C CA . ASP A 1 311 ? 25.684 4.715 -23.004 1.00 91.44 311 ASP A CA 1
ATOM 2353 C C . ASP A 1 311 ? 25.686 3.182 -22.965 1.00 91.44 311 ASP A C 1
ATOM 2355 O O . ASP A 1 311 ? 25.934 2.526 -23.978 1.00 91.44 311 ASP A O 1
ATOM 2359 N N . GLY A 1 312 ? 25.397 2.600 -21.797 1.00 91.94 312 GLY A N 1
ATOM 2360 C CA . GLY A 1 312 ? 25.282 1.151 -21.637 1.00 91.94 312 GLY A CA 1
ATOM 2361 C C . GLY A 1 312 ? 24.096 0.592 -22.421 1.00 91.94 312 GLY A C 1
ATOM 2362 O O . GLY A 1 312 ? 24.236 -0.387 -23.149 1.00 91.94 312 GLY A O 1
ATOM 2363 N N . ILE A 1 313 ? 22.944 1.258 -22.337 1.00 94.69 313 ILE A N 1
ATOM 2364 C CA . ILE A 1 313 ? 21.717 0.840 -23.024 1.00 94.69 313 ILE A CA 1
ATOM 2365 C C . ILE A 1 313 ? 21.828 1.050 -24.537 1.00 94.69 313 ILE A C 1
ATOM 2367 O O . ILE A 1 313 ? 21.395 0.194 -25.304 1.00 94.69 313 ILE A O 1
ATOM 2371 N N . LEU A 1 314 ? 22.483 2.119 -24.994 1.00 94.06 314 LEU A N 1
ATOM 2372 C CA . LEU A 1 314 ? 22.725 2.348 -26.418 1.00 94.06 314 LEU A CA 1
ATOM 2373 C C . LEU A 1 314 ? 23.587 1.239 -27.037 1.00 94.06 314 LEU A C 1
ATOM 2375 O O . LEU A 1 314 ? 23.307 0.794 -28.148 1.00 94.06 314 LEU A O 1
ATOM 2379 N N . LYS A 1 315 ? 24.598 0.739 -26.314 1.00 93.88 315 LYS A N 1
ATOM 2380 C CA . LYS A 1 315 ? 25.404 -0.409 -26.768 1.00 93.88 315 LYS A CA 1
ATOM 2381 C C . LYS A 1 315 ? 24.571 -1.680 -26.925 1.00 93.88 315 LYS A C 1
ATOM 2383 O O . LYS A 1 315 ? 24.860 -2.480 -27.811 1.00 93.88 315 LYS A O 1
ATOM 2388 N N . LEU A 1 316 ? 23.532 -1.848 -26.104 1.00 95.38 316 LEU A N 1
ATOM 2389 C CA . LEU A 1 316 ? 22.619 -2.985 -26.194 1.00 95.38 316 LEU A CA 1
ATOM 2390 C C . LEU A 1 316 ? 21.666 -2.901 -27.389 1.00 95.38 316 LEU A C 1
ATOM 2392 O O . LEU A 1 316 ? 21.090 -3.922 -27.724 1.00 95.38 316 LEU A O 1
ATOM 2396 N N . ALA A 1 317 ? 21.515 -1.760 -28.073 1.00 93.25 317 ALA A N 1
ATOM 2397 C CA . ALA A 1 317 ? 20.558 -1.615 -29.178 1.00 93.25 317 ALA A CA 1
ATOM 2398 C C . ALA A 1 317 ? 20.788 -2.601 -30.343 1.00 93.25 317 ALA A C 1
ATOM 2400 O O . ALA A 1 317 ? 19.841 -2.972 -31.030 1.00 93.25 317 ALA A O 1
ATOM 2401 N N . ASN A 1 318 ? 22.030 -3.058 -30.537 1.00 92.25 318 ASN A N 1
ATOM 2402 C CA . ASN A 1 318 ? 22.389 -4.056 -31.552 1.00 92.25 318 ASN A CA 1
ATOM 2403 C C . ASN A 1 318 ? 22.448 -5.494 -31.000 1.00 92.25 318 ASN A C 1
ATOM 2405 O O . ASN A 1 318 ? 22.833 -6.416 -31.721 1.00 92.25 318 ASN A O 1
ATOM 2409 N N . ASP A 1 319 ? 22.125 -5.695 -29.721 1.00 96.50 319 ASP A N 1
ATOM 2410 C CA . ASP A 1 319 ? 22.101 -7.015 -29.099 1.00 96.50 319 ASP A CA 1
ATOM 2411 C C . ASP A 1 319 ? 20.948 -7.861 -29.660 1.00 96.50 319 ASP A C 1
ATOM 2413 O O . ASP A 1 319 ? 19.828 -7.380 -29.835 1.00 96.50 319 ASP A O 1
ATOM 2417 N N . LYS A 1 320 ? 21.202 -9.147 -29.928 1.00 95.81 320 LYS A N 1
ATOM 2418 C CA . LYS A 1 320 ? 20.200 -10.041 -30.537 1.00 95.81 320 LYS A CA 1
ATOM 2419 C C . LYS A 1 320 ? 19.026 -10.359 -29.610 1.00 95.81 320 LYS A C 1
ATOM 2421 O O . LYS A 1 320 ? 17.941 -10.651 -30.102 1.00 95.81 320 LYS A O 1
ATOM 2426 N N . THR A 1 321 ? 19.248 -10.340 -28.301 1.00 96.31 321 THR A N 1
ATOM 2427 C CA . THR A 1 321 ? 18.266 -10.741 -27.288 1.00 96.31 321 THR A CA 1
ATOM 2428 C C . THR A 1 321 ? 17.583 -9.520 -26.684 1.00 96.31 321 THR A C 1
ATOM 2430 O O . THR A 1 321 ? 16.365 -9.498 -26.524 1.00 96.31 321 THR A O 1
ATOM 2433 N N . TYR A 1 322 ? 18.360 -8.486 -26.366 1.00 97.50 322 TYR A N 1
ATOM 2434 C CA . TYR A 1 322 ? 17.896 -7.309 -25.633 1.00 97.50 322 TYR A CA 1
ATOM 2435 C C . TYR A 1 322 ? 17.764 -6.056 -26.499 1.00 97.50 322 TYR A C 1
ATOM 2437 O O . TYR A 1 322 ? 17.273 -5.046 -26.000 1.00 97.50 322 TYR A O 1
ATOM 2445 N N . GLY A 1 323 ? 18.153 -6.109 -27.778 1.00 97.50 323 GLY A N 1
ATOM 2446 C CA . GLY A 1 323 ? 18.195 -4.949 -28.671 1.00 97.50 323 GLY A CA 1
ATOM 2447 C C . GLY A 1 323 ? 16.885 -4.192 -28.760 1.00 97.50 323 GLY A C 1
ATOM 2448 O O . GLY A 1 323 ? 16.866 -2.986 -28.526 1.00 97.50 323 GLY A O 1
ATOM 2449 N N . GLN A 1 324 ? 15.771 -4.893 -28.986 1.00 97.75 324 GLN A N 1
ATOM 2450 C CA . GLN A 1 324 ? 14.463 -4.241 -29.058 1.00 97.75 324 GLN A CA 1
ATOM 2451 C C . GLN A 1 324 ? 14.083 -3.573 -27.730 1.00 97.75 324 GLN A C 1
ATOM 2453 O O . GLN A 1 324 ? 13.697 -2.411 -27.718 1.00 97.75 324 GLN A O 1
ATOM 2458 N N . ALA A 1 325 ? 14.260 -4.266 -26.603 1.00 97.75 325 ALA A N 1
ATOM 2459 C CA . ALA A 1 325 ? 13.944 -3.708 -25.289 1.00 97.75 325 ALA A CA 1
ATOM 2460 C C . ALA A 1 325 ? 14.840 -2.509 -24.932 1.00 97.75 325 ALA A C 1
ATOM 2462 O O . ALA A 1 325 ? 14.388 -1.569 -24.280 1.00 97.75 325 ALA A O 1
ATOM 2463 N N . ALA A 1 326 ? 16.105 -2.528 -25.362 1.00 97.31 326 ALA A N 1
ATOM 2464 C CA . ALA A 1 326 ? 17.017 -1.404 -25.210 1.00 97.31 326 ALA A CA 1
ATOM 2465 C C . ALA A 1 326 ? 16.562 -0.209 -26.057 1.00 97.31 326 ALA A C 1
ATOM 2467 O O . ALA A 1 326 ? 16.477 0.901 -25.535 1.00 97.31 326 ALA A O 1
ATOM 2468 N N . ILE A 1 327 ? 16.198 -0.438 -27.323 1.00 97.19 327 ILE A N 1
ATOM 2469 C CA . ILE A 1 327 ? 15.644 0.589 -28.217 1.00 97.19 327 ILE A CA 1
ATOM 2470 C C . ILE A 1 327 ? 14.372 1.202 -27.621 1.00 97.19 327 ILE A C 1
ATOM 2472 O O . ILE A 1 327 ? 14.265 2.425 -27.564 1.00 97.19 327 ILE A O 1
ATOM 2476 N N . ASP A 1 328 ? 13.455 0.379 -27.112 1.00 97.00 328 ASP A N 1
ATOM 2477 C CA . ASP A 1 328 ? 12.206 0.830 -26.487 1.00 97.00 328 ASP A CA 1
ATOM 2478 C C . ASP A 1 328 ? 12.455 1.648 -25.209 1.00 97.00 328 ASP A C 1
ATOM 2480 O O . ASP A 1 328 ? 11.664 2.525 -24.858 1.00 97.00 328 ASP A O 1
ATOM 2484 N N . ALA A 1 329 ? 13.560 1.382 -24.505 1.00 96.50 329 ALA A N 1
ATOM 2485 C CA . ALA A 1 329 ? 13.928 2.110 -23.300 1.00 96.50 329 ALA A CA 1
ATOM 2486 C C . ALA A 1 329 ? 14.517 3.499 -23.601 1.00 96.50 329 ALA A C 1
ATOM 2488 O O . ALA A 1 329 ? 14.249 4.441 -22.846 1.00 96.50 329 ALA A O 1
ATOM 2489 N N . LEU A 1 330 ? 15.278 3.651 -24.695 1.00 94.94 330 LEU A N 1
ATOM 2490 C CA . LEU A 1 330 ? 16.021 4.875 -25.031 1.00 94.94 330 LEU A CA 1
ATOM 2491 C C . LEU A 1 330 ? 15.190 6.172 -24.970 1.00 94.94 330 LEU A C 1
ATOM 2493 O O . LEU A 1 330 ? 15.705 7.126 -24.389 1.00 94.94 330 LEU A O 1
ATOM 2497 N N . PRO A 1 331 ? 13.937 6.257 -25.468 1.00 93.19 331 PRO A N 1
ATOM 2498 C CA . PRO A 1 331 ? 13.150 7.496 -25.437 1.00 93.19 331 PRO A CA 1
ATOM 2499 C C . PRO A 1 331 ? 12.961 8.111 -24.043 1.00 93.19 331 PRO A C 1
ATOM 2501 O O . PRO A 1 331 ? 12.826 9.326 -23.925 1.00 93.19 331 PRO A O 1
ATOM 2504 N N . GLY A 1 332 ? 12.954 7.293 -22.986 1.00 91.75 332 GLY A N 1
ATOM 2505 C CA . GLY A 1 332 ? 12.870 7.773 -21.602 1.00 91.75 332 GLY A CA 1
ATOM 2506 C C . GLY A 1 332 ? 14.216 8.182 -20.997 1.00 91.75 332 GLY A C 1
ATOM 2507 O O . GLY A 1 332 ? 14.245 8.781 -19.927 1.00 91.75 332 GLY A O 1
ATOM 2508 N N . ILE A 1 333 ? 15.329 7.865 -21.661 1.00 89.06 333 ILE A N 1
ATOM 2509 C CA . ILE A 1 333 ? 16.691 7.933 -21.109 1.00 89.06 333 ILE A CA 1
ATOM 2510 C C . ILE A 1 333 ? 17.534 8.982 -21.828 1.00 89.06 333 ILE A C 1
ATOM 2512 O O . ILE A 1 333 ? 18.304 9.696 -21.191 1.00 89.06 333 ILE A O 1
ATOM 2516 N N . VAL A 1 334 ? 17.401 9.092 -23.148 1.00 83.25 334 VAL A N 1
ATOM 2517 C CA . VAL A 1 334 ? 18.134 10.088 -23.926 1.00 83.25 334 VAL A CA 1
ATOM 2518 C C . VAL A 1 334 ? 17.336 11.382 -23.966 1.00 83.25 334 VAL A C 1
ATOM 2520 O O . VAL A 1 334 ? 16.162 11.409 -24.329 1.00 83.25 334 VAL A O 1
ATOM 2523 N N . THR A 1 335 ? 17.970 12.488 -23.600 1.00 68.31 335 THR A N 1
ATOM 2524 C CA . THR A 1 335 ? 17.427 13.813 -23.885 1.00 68.31 335 THR A CA 1
ATOM 2525 C C . THR A 1 335 ? 17.887 14.243 -25.272 1.00 68.31 335 THR A C 1
ATOM 2527 O O . THR A 1 335 ? 19.002 13.940 -25.703 1.00 68.31 335 THR A O 1
ATOM 2530 N N . ALA A 1 336 ? 17.028 14.955 -26.005 1.00 58.66 336 ALA A N 1
ATOM 2531 C CA . ALA A 1 336 ? 17.466 15.618 -27.224 1.00 58.66 336 ALA A CA 1
ATOM 2532 C C . ALA A 1 336 ? 18.632 16.551 -26.862 1.00 58.66 336 ALA A C 1
ATOM 2534 O O . ALA A 1 336 ? 18.483 17.399 -25.978 1.00 58.66 336 ALA A O 1
ATOM 2535 N N . LYS A 1 337 ? 19.785 16.404 -27.532 1.00 53.00 337 LYS A N 1
ATOM 2536 C CA . LYS A 1 337 ? 20.852 17.410 -27.459 1.00 53.00 337 LYS A CA 1
ATOM 2537 C C . LYS A 1 337 ? 20.205 18.766 -27.730 1.00 53.00 337 LYS A C 1
ATOM 2539 O O . LYS A 1 337 ? 19.591 18.938 -28.785 1.00 53.00 337 LYS A O 1
ATOM 2544 N N . GLN A 1 338 ? 20.327 19.703 -26.787 1.00 39.97 338 GLN A N 1
ATOM 2545 C CA . GLN A 1 338 ? 20.018 21.105 -27.042 1.00 39.97 338 GLN A CA 1
ATOM 2546 C C . GLN A 1 338 ? 20.772 21.488 -28.317 1.00 39.97 338 GLN A C 1
ATOM 2548 O O . GLN A 1 338 ? 22.002 21.435 -28.357 1.00 39.97 338 GLN A O 1
ATOM 2553 N N . LYS A 1 339 ? 20.029 21.756 -29.396 1.00 38.25 339 LYS A N 1
ATOM 2554 C CA . LYS A 1 339 ? 20.607 22.318 -30.612 1.00 38.25 339 LYS A CA 1
ATOM 2555 C C . LYS A 1 339 ? 21.289 23.617 -30.194 1.00 38.25 339 LYS A C 1
ATOM 2557 O O . LYS A 1 339 ? 20.638 24.469 -29.597 1.00 38.25 339 LYS A O 1
ATOM 2562 N N . TYR A 1 340 ? 22.590 23.691 -30.458 1.00 41.88 340 TYR A N 1
ATOM 2563 C CA . TYR A 1 340 ? 23.426 24.875 -30.302 1.00 41.88 340 TYR A CA 1
ATOM 2564 C C . TYR A 1 340 ? 22.667 26.131 -30.758 1.00 41.88 340 TYR A C 1
ATOM 2566 O O . TYR A 1 340 ? 22.153 26.152 -31.880 1.00 41.88 340 TYR A O 1
ATOM 2574 N N . ALA A 1 341 ? 22.582 27.121 -29.869 1.00 37.44 341 ALA A N 1
ATOM 2575 C CA . ALA A 1 341 ? 22.306 28.510 -30.218 1.00 37.44 341 ALA A CA 1
ATOM 2576 C C . ALA A 1 341 ? 23.640 29.243 -30.357 1.00 37.44 341 ALA A C 1
ATOM 2578 O O . ALA A 1 341 ? 24.538 28.947 -29.531 1.00 37.44 341 ALA A O 1
#

Solvent-accessible surface area (backbone atoms only — not comparable to full-atom values): 19353 Å² total; per-residue (Å²): 138,94,81,83,80,82,81,80,79,76,87,88,78,89,80,73,78,80,71,67,74,62,87,85,68,72,57,56,69,57,52,53,52,56,48,56,72,50,59,82,67,88,44,72,67,58,43,54,62,52,33,48,63,44,36,69,41,28,30,58,36,46,32,55,50,51,69,68,55,58,60,72,94,70,74,72,41,67,61,54,54,50,52,55,49,44,34,42,57,57,20,58,79,33,77,90,30,23,60,34,45,39,50,8,31,53,53,29,42,73,70,46,82,47,70,61,50,28,53,52,40,53,54,50,38,61,68,47,66,76,93,81,73,81,78,79,72,70,69,90,86,77,86,87,62,77,80,50,57,66,52,33,62,75,39,57,90,52,26,54,63,52,34,50,51,35,46,64,47,91,50,62,66,46,27,51,51,39,53,50,50,26,54,80,68,74,47,64,40,70,71,41,49,53,58,36,56,78,46,45,88,79,36,53,68,69,40,41,26,56,51,33,38,52,38,15,78,60,45,48,65,90,48,49,70,60,30,56,51,31,40,76,68,40,71,78,36,14,57,28,16,40,45,15,35,19,60,49,34,54,72,73,35,49,54,57,37,60,69,29,35,53,48,96,48,22,69,54,22,49,54,18,59,69,65,31,64,72,89,70,84,56,52,67,58,52,73,73,41,61,71,56,27,28,56,45,46,36,52,45,35,17,79,64,43,30,46,90,32,36,72,64,38,58,65,33,42,79,36,93,84,49,8,66,56,26,53,70,15,39,78,44,25,57,73,81,76,79,74,84,128

Secondary structure (DSSP, 8-state):
--SSSSSSSS---S--------TT---HHHHHHHHHHTPSP-SHHHHHHHHHHHHHTTTHHHHHHHHT---GGG---HHHHHHHHHHHHHHHT-HHHHHHHHHHHHHHHHH---HHHHHHHHHHHHHT--TT----PPSTT----GGGHHHHHTTGGGHHHHHHHHTT-S-HHHHHHHHHHHHHTT--SHHHHHHHHTTGGGS-HHHHHHHHHHHHHTT-GGGHHHHHHHHHH-SHHHHHHHHHHHHH-SHHHHHHHHHTTTSTTHHHHHHHHHT-SS----HHHHHH--HHHHHHHHHHHHHTT-GGGHHHHHHHTT-TTTHHHHHHHGGGTPPPP----

Sequence (341 aa):
MKRTIYIILAAILLCLPSYSQDTRNRATETIIQDVLALVPIQTQADFNNEMRPLVQAAPKSITMLAAMLKPAAEHVNAKVEYVIHGAVAYAGTNEAWAANVREGLKQAIAAQTDKDAKQFLESELRLLTKEEDVTYTAQEGTKPYAKNYDKLVSLGSNAGKMIAKAVKSKDQVLRMQALKFATENGFANDQLAASITKKYKSLKEDAKCDVLYWIGDNKIASQKSLLTNAVAQGGKPAKAAIEALGKIGGEDAEKVLIDQLGGENNAEAFRALCSFPGKLNLTEALNAAEGDKKLSLLKLASARRCTEAADGILKLANDKTYGQAAIDALPGIVTAKQKYA

Foldseek 3Di:
DPDPPPPVPDDPDDDDPPPPVPVLDDPLVVLLVVQLVCPPPDDPVVLLVSLVNLLSPFPVNLLVLLVPDDAVVVVPNPSSLVNLLSNLVNVQVPVVRLVRNLVSLVVSLVVDPHPVSNVSSVVSNLSRDDDPCPPPDDPPDDDDAPVLLVVLVVCVVCSLVVLLVQLQDPDPVSVLVSLVSCVVVVVLAPVSLVSNLVCLVVHDPSSLLSSLLSCLVSLHVVCLVVLLVQLVVDDPNVLSSLLSLLSNADPVSLVSLLVCFPHPCNVSSLVSLLSHPDADACQVVCVPDDDRSNLSSLQSCLSRQVLVCQVVLVVCCPPPPCNVSSVVSNVSHDDDPPDDD

Nearest PDB structures (foldseek):
  7q1f-assembly2_T  TM=6.470E-01  e=4.153E-03  synthetic construct
  1oyz-assembly1_A  TM=4.075E-01  e=1.603E-02  Escherichia coli
  7sqc-assembly1_P3  TM=2.748E-01  e=7.457E-01  Chlamydomonas reinhardtii
  7sqc-assembly1_P0  TM=2.694E-01  e=8.114E-01  Chlamydomonas reinhardtii
  8x84-assembly1_A  TM=1.038E-01  e=2.536E+00  Drosophila melanogaster

pLDDT: mean 79.98, std 20.26, range [26.72, 98.56]